Protein AF-A0A4Q5WVY4-F1 (afdb_monomer)

Structure (mmCIF, N/CA/C/O backbone):
data_AF-A0A4Q5WVY4-F1
#
_entry.id   AF-A0A4Q5WVY4-F1
#
loop_
_atom_site.group_PDB
_atom_site.id
_atom_site.type_symbol
_atom_site.label_atom_id
_atom_site.label_alt_id
_atom_site.label_comp_id
_atom_site.label_asym_id
_atom_site.label_entity_id
_atom_site.label_seq_id
_atom_site.pdbx_PDB_ins_code
_atom_site.Cartn_x
_atom_site.Cartn_y
_atom_site.Cartn_z
_atom_site.occupancy
_atom_site.B_iso_or_equiv
_atom_site.auth_seq_id
_atom_site.auth_comp_id
_atom_site.auth_asym_id
_atom_site.auth_atom_id
_atom_site.pdbx_PDB_model_num
ATOM 1 N N . MET A 1 1 ? -4.824 23.827 -18.189 1.00 62.38 1 MET A N 1
ATOM 2 C CA . MET A 1 1 ? -3.847 24.026 -19.275 1.00 62.38 1 MET A CA 1
ATOM 3 C C . MET A 1 1 ? -4.597 24.136 -20.591 1.00 62.38 1 MET A C 1
ATOM 5 O O . MET A 1 1 ? -5.552 23.391 -20.770 1.00 62.38 1 MET A O 1
ATOM 9 N N . ASN A 1 2 ? -4.236 25.077 -21.466 1.00 79.75 2 ASN A N 1
ATOM 10 C CA . ASN A 1 2 ? -4.837 25.175 -22.795 1.00 79.75 2 ASN A CA 1
ATOM 11 C C . ASN A 1 2 ? -4.007 24.329 -23.768 1.00 79.75 2 ASN A C 1
ATOM 13 O O . ASN A 1 2 ? -2.906 24.716 -24.146 1.00 79.75 2 ASN A O 1
ATOM 17 N N . VAL A 1 3 ? -4.525 23.154 -24.130 1.00 79.81 3 VAL A N 1
ATOM 18 C CA . VAL A 1 3 ? -3.808 22.164 -24.953 1.00 79.81 3 VAL A CA 1
ATOM 19 C C . VAL A 1 3 ? -3.379 22.761 -26.296 1.00 79.81 3 VAL A C 1
ATOM 21 O O . VAL A 1 3 ? -2.261 22.532 -26.739 1.00 79.81 3 VAL A O 1
ATOM 24 N N . LYS A 1 4 ? -4.213 23.611 -26.907 1.00 79.88 4 LYS A N 1
ATOM 25 C CA . LYS A 1 4 ? -3.906 24.254 -28.195 1.00 79.88 4 LYS A CA 1
ATOM 26 C C . LYS A 1 4 ? -2.746 25.240 -28.100 1.00 79.88 4 LYS A C 1
ATOM 28 O O . LYS A 1 4 ? -1.901 25.269 -28.986 1.00 79.88 4 LYS A O 1
ATOM 33 N N . GLU A 1 5 ? -2.708 26.020 -27.025 1.00 81.25 5 GLU A N 1
ATOM 34 C CA . GLU A 1 5 ? -1.635 26.983 -26.765 1.00 81.25 5 GLU A CA 1
ATOM 35 C C . GLU A 1 5 ? -0.307 26.265 -26.494 1.00 81.25 5 GLU A C 1
ATOM 37 O O . GLU A 1 5 ? 0.741 26.668 -26.995 1.00 81.25 5 GLU A O 1
ATOM 42 N N . TYR A 1 6 ? -0.371 25.140 -25.781 1.00 84.25 6 TYR A N 1
ATOM 43 C CA . TYR A 1 6 ? 0.793 24.307 -25.510 1.00 84.25 6 TYR A CA 1
ATOM 44 C C . TYR A 1 6 ? 1.328 23.607 -26.763 1.00 84.25 6 TYR A C 1
ATOM 46 O O . TYR A 1 6 ? 2.533 23.614 -26.986 1.00 84.25 6 TYR A O 1
ATOM 54 N N . ILE A 1 7 ? 0.458 23.093 -27.637 1.00 81.81 7 ILE A N 1
ATOM 55 C CA . ILE A 1 7 ? 0.875 22.578 -28.952 1.00 81.81 7 ILE A CA 1
ATOM 56 C C . ILE A 1 7 ? 1.565 23.684 -29.765 1.00 81.81 7 ILE A C 1
ATOM 58 O O . ILE A 1 7 ? 2.593 23.439 -30.382 1.00 81.81 7 ILE A O 1
ATOM 62 N N . SER A 1 8 ? 1.058 24.921 -29.719 1.00 81.44 8 SER A N 1
ATOM 63 C CA . SER A 1 8 ? 1.665 26.054 -30.433 1.00 81.44 8 SER A CA 1
ATOM 64 C C . SER A 1 8 ? 2.926 26.636 -29.781 1.00 81.44 8 SER A C 1
ATOM 66 O O . SER A 1 8 ? 3.521 27.555 -30.338 1.00 81.44 8 SER A O 1
ATOM 68 N N . SER A 1 9 ? 3.330 26.142 -28.606 1.00 83.56 9 SER A N 1
ATOM 69 C CA . SER A 1 9 ? 4.467 26.681 -27.845 1.00 83.56 9 SER A CA 1
ATOM 70 C C . SER A 1 9 ? 5.838 26.240 -28.372 1.00 83.56 9 SER A C 1
ATOM 72 O O . SER A 1 9 ? 6.853 26.780 -27.939 1.00 83.56 9 SER A O 1
ATOM 74 N N . GLY A 1 10 ? 5.889 25.283 -29.306 1.00 85.62 10 GLY A N 1
ATOM 75 C CA . GLY A 1 10 ? 7.145 24.756 -29.855 1.00 85.62 10 GLY A CA 1
ATOM 76 C C . GLY A 1 10 ? 7.792 23.648 -29.010 1.00 85.62 10 GLY A C 1
ATOM 77 O O . GLY A 1 10 ? 8.912 23.208 -29.290 1.00 85.62 10 GLY A O 1
ATOM 78 N N . ILE A 1 11 ? 7.119 23.216 -27.937 1.00 90.44 11 ILE A N 1
ATOM 79 C CA . ILE A 1 11 ? 7.622 22.189 -27.019 1.00 90.44 11 ILE A CA 1
ATOM 80 C C . ILE A 1 11 ? 7.710 20.807 -27.673 1.00 90.44 11 ILE A C 1
ATOM 82 O O . ILE A 1 11 ? 8.634 20.052 -27.380 1.00 90.44 11 ILE A O 1
ATOM 86 N N . ILE A 1 12 ? 6.789 20.484 -28.585 1.00 90.75 12 ILE A N 1
ATOM 87 C CA . ILE A 1 12 ? 6.732 19.182 -29.265 1.00 90.75 12 ILE A CA 1
ATOM 88 C C . ILE A 1 12 ? 7.940 19.038 -30.189 1.00 90.75 12 ILE A C 1
ATOM 90 O O . ILE A 1 12 ? 8.642 18.031 -30.155 1.00 90.75 12 ILE A O 1
ATOM 94 N N . GLU A 1 13 ? 8.226 20.080 -30.961 1.00 91.88 13 GLU A N 1
ATOM 95 C CA . GLU A 1 13 ? 9.369 20.164 -31.859 1.00 91.88 13 GLU A CA 1
ATOM 96 C C . GLU A 1 13 ? 10.677 20.089 -31.072 1.00 91.88 13 GLU A C 1
ATOM 98 O O . GLU A 1 13 ? 11.578 19.329 -31.424 1.00 91.88 13 GLU A O 1
ATOM 103 N N . SER A 1 14 ? 10.763 20.826 -29.961 1.00 91.25 14 SER A N 1
ATOM 104 C CA . SER A 1 14 ? 11.938 20.806 -29.085 1.00 91.25 14 SER A CA 1
ATOM 105 C C . SER A 1 14 ? 12.147 19.431 -28.444 1.00 91.25 14 SER A C 1
ATOM 107 O O . SER A 1 14 ? 13.285 18.974 -28.336 1.00 91.25 14 SER A O 1
ATOM 109 N N . TYR A 1 15 ? 11.070 18.740 -28.061 1.00 92.38 15 TYR A N 1
ATOM 110 C CA . TYR A 1 15 ? 11.120 17.383 -27.517 1.00 92.38 15 TYR A CA 1
ATOM 111 C C . TYR A 1 15 ? 11.599 16.369 -28.561 1.00 92.38 15 TYR A C 1
ATOM 113 O O . TYR A 1 15 ? 12.566 15.649 -28.311 1.00 92.38 15 TYR A O 1
ATOM 121 N N . VAL A 1 16 ? 10.970 16.341 -29.741 1.00 91.44 16 VAL A N 1
ATOM 122 C CA . VAL A 1 16 ? 11.272 15.372 -30.810 1.00 91.44 16 VAL A CA 1
ATOM 123 C C . VAL A 1 16 ? 12.691 15.555 -31.354 1.00 91.44 16 VAL A C 1
ATOM 125 O O . VAL A 1 16 ? 13.378 14.576 -31.635 1.00 91.44 16 VAL A O 1
ATOM 128 N N . LEU A 1 17 ? 13.174 16.796 -31.443 1.00 90.25 17 LEU A N 1
ATOM 129 C CA . LEU A 1 17 ? 14.547 17.096 -31.864 1.00 90.25 17 LEU A CA 1
ATOM 130 C C . LEU A 1 17 ? 15.591 16.897 -30.749 1.00 90.25 17 LEU A C 1
ATOM 132 O O . LEU A 1 17 ? 16.785 17.058 -30.999 1.00 90.25 17 LEU A O 1
ATOM 136 N N . GLY A 1 18 ? 15.169 16.562 -29.524 1.00 91.12 18 GLY A N 1
ATOM 137 C CA . GLY A 1 18 ? 16.063 16.374 -28.378 1.00 91.12 18 GLY A CA 1
ATOM 138 C C . GLY A 1 18 ? 16.688 17.668 -27.843 1.00 91.12 18 GLY A C 1
ATOM 139 O O . GLY A 1 18 ? 17.738 17.617 -27.207 1.00 91.12 18 GLY A O 1
ATOM 140 N N . LEU A 1 19 ? 16.067 18.820 -28.112 1.00 91.62 19 LEU A N 1
ATOM 141 C CA . LEU A 1 19 ? 16.500 20.150 -27.665 1.00 91.62 19 LEU A CA 1
ATOM 142 C C . LEU A 1 19 ? 15.845 20.588 -26.345 1.00 91.62 19 LEU A C 1
ATOM 144 O O . LEU A 1 19 ? 16.323 21.530 -25.717 1.00 91.62 19 LEU A O 1
ATOM 148 N N . ALA A 1 20 ? 14.761 19.928 -25.932 1.00 91.12 20 ALA A N 1
ATOM 149 C CA . ALA A 1 20 ? 14.081 20.200 -24.668 1.00 91.12 20 ALA A CA 1
ATOM 150 C C . ALA A 1 20 ? 14.945 19.803 -23.458 1.00 91.12 20 ALA A C 1
ATOM 152 O O . ALA A 1 20 ? 15.621 18.769 -23.471 1.00 91.12 20 ALA A O 1
ATOM 153 N N . SER A 1 21 ? 14.881 20.599 -22.389 1.00 92.62 21 SER A N 1
ATOM 154 C CA . SER A 1 21 ? 15.554 20.292 -21.123 1.00 92.62 21 SER A CA 1
ATOM 155 C C . SER A 1 21 ? 14.943 19.069 -20.426 1.00 92.62 21 SER A C 1
ATOM 157 O O . SER A 1 21 ? 13.798 18.691 -20.672 1.00 92.62 21 SER A O 1
ATOM 159 N N . ASP A 1 22 ? 15.685 18.444 -19.508 1.00 91.12 22 ASP A N 1
ATOM 160 C CA . ASP A 1 22 ? 15.201 17.264 -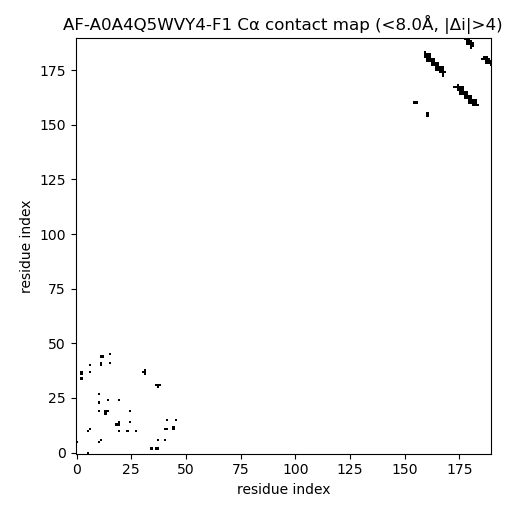18.774 1.00 91.12 22 ASP A CA 1
ATOM 161 C C . ASP A 1 22 ? 13.923 17.536 -17.958 1.00 91.12 22 ASP A C 1
ATOM 163 O O . ASP A 1 22 ? 13.111 16.631 -17.758 1.00 91.12 22 ASP A O 1
ATOM 167 N N . GLU A 1 23 ? 13.733 18.770 -17.485 1.00 91.12 23 GLU A N 1
ATOM 168 C CA . GLU A 1 23 ? 12.534 19.193 -16.752 1.00 91.12 23 GLU A CA 1
ATOM 169 C C . GLU A 1 23 ? 11.323 19.284 -17.688 1.00 91.12 23 GLU A C 1
ATOM 171 O O . GLU A 1 23 ? 10.294 18.655 -17.435 1.00 91.12 23 GLU A O 1
ATOM 176 N N . GLU A 1 24 ? 11.486 19.972 -18.819 1.00 88.44 24 GLU A N 1
ATOM 177 C CA . GLU A 1 24 ? 10.463 20.127 -19.858 1.00 88.44 24 GLU A CA 1
ATOM 178 C C . GLU A 1 24 ? 10.047 18.785 -20.470 1.00 88.44 24 GLU A C 1
ATOM 180 O O . GLU A 1 24 ? 8.864 18.547 -20.708 1.00 88.44 24 GLU A O 1
ATOM 185 N N . ARG A 1 25 ? 11.001 17.868 -20.678 1.00 90.62 25 ARG A N 1
ATOM 186 C CA . ARG A 1 25 ? 10.718 16.514 -21.178 1.00 90.62 25 ARG A CA 1
ATOM 187 C C . ARG A 1 25 ? 9.830 15.726 -20.221 1.00 90.62 25 ARG A C 1
ATOM 189 O O . ARG A 1 25 ? 8.868 15.100 -20.659 1.00 90.62 25 ARG A O 1
ATOM 196 N N . ARG A 1 26 ? 10.119 15.772 -18.917 1.00 90.94 26 ARG A N 1
ATOM 197 C CA . ARG A 1 26 ? 9.319 15.075 -17.893 1.00 90.94 26 ARG A CA 1
ATOM 198 C C . ARG A 1 26 ? 7.920 15.662 -17.768 1.00 90.94 26 ARG A C 1
ATOM 200 O O . ARG A 1 26 ? 6.952 14.917 -17.605 1.00 90.94 26 ARG A O 1
ATOM 207 N N . GLU A 1 27 ? 7.814 16.985 -17.832 1.00 90.50 27 GLU A N 1
ATOM 208 C CA . GLU A 1 27 ? 6.528 17.677 -17.825 1.00 90.50 27 GLU A CA 1
ATOM 209 C C . GLU A 1 27 ? 5.698 17.297 -19.061 1.00 90.50 27 GLU A C 1
ATOM 211 O O . GLU A 1 27 ? 4.546 16.880 -18.927 1.00 90.50 27 GLU A O 1
ATOM 216 N N . PHE A 1 28 ? 6.311 17.325 -20.247 1.00 90.00 28 PHE A N 1
ATOM 217 C CA . PHE A 1 28 ? 5.674 16.925 -21.499 1.00 90.00 28 PHE A CA 1
ATOM 218 C C . PHE A 1 28 ? 5.191 15.466 -21.475 1.00 90.00 28 PHE A C 1
ATOM 220 O O . PHE A 1 28 ? 4.043 15.192 -21.823 1.00 90.00 28 PHE A O 1
ATOM 227 N N . GLU A 1 29 ? 6.016 14.527 -21.005 1.00 90.44 29 GLU A N 1
ATOM 228 C CA . GLU A 1 29 ? 5.647 13.108 -20.868 1.00 90.44 29 GLU A CA 1
ATOM 229 C C . GLU A 1 29 ? 4.499 12.903 -19.870 1.00 90.44 29 GLU A C 1
ATOM 231 O O . GLU A 1 29 ? 3.579 12.117 -20.116 1.00 90.44 29 GLU A O 1
ATOM 236 N N . THR A 1 30 ? 4.500 13.666 -18.775 1.00 90.38 30 THR A N 1
ATOM 237 C CA . THR A 1 30 ? 3.408 13.659 -17.794 1.00 90.38 30 THR A CA 1
ATOM 238 C C . THR A 1 30 ? 2.103 14.161 -18.415 1.00 90.38 30 THR A C 1
ATOM 240 O O . THR A 1 30 ? 1.044 13.568 -18.187 1.00 90.38 30 THR A O 1
ATOM 243 N N . TYR A 1 31 ? 2.157 15.219 -19.229 1.00 89.31 31 TYR A N 1
ATOM 244 C CA . TYR A 1 31 ? 0.980 15.739 -19.924 1.00 89.31 31 TYR A CA 1
ATOM 245 C C . TYR A 1 31 ? 0.509 14.847 -21.068 1.00 89.31 31 TYR A C 1
ATOM 247 O O . TYR A 1 31 ? -0.700 14.742 -21.262 1.00 89.31 31 TYR A O 1
ATOM 255 N N . CYS A 1 32 ? 1.403 14.140 -21.759 1.00 87.62 32 CYS A N 1
ATOM 256 C CA . CYS A 1 32 ? 1.020 13.128 -22.748 1.00 87.62 32 CYS A CA 1
ATOM 257 C C . CYS A 1 32 ? 0.172 12.009 -22.122 1.00 87.62 32 CYS A C 1
ATOM 259 O O . CYS A 1 32 ? -0.746 11.503 -22.763 1.00 87.62 32 CYS A O 1
ATOM 261 N N . GLY A 1 33 ? 0.425 11.653 -20.855 1.00 86.81 33 GLY A N 1
ATOM 262 C CA . GLY A 1 33 ? -0.401 10.691 -20.117 1.00 86.81 33 GLY A CA 1
ATOM 263 C C . GLY A 1 33 ? -1.791 11.213 -19.727 1.00 86.81 33 GLY A C 1
ATOM 264 O O . GLY A 1 33 ? -2.697 10.419 -19.486 1.00 86.81 33 GLY A O 1
ATOM 265 N N . GLN A 1 34 ? -1.972 12.536 -19.661 1.00 89.12 34 GLN A N 1
ATOM 266 C CA . GLN A 1 34 ? -3.232 13.180 -19.265 1.00 89.12 34 GLN A CA 1
ATOM 267 C C . GLN A 1 34 ? -4.069 13.644 -20.465 1.00 89.12 34 GLN A C 1
ATOM 269 O O . GLN A 1 34 ? -5.297 13.643 -20.386 1.00 89.12 34 GLN A O 1
ATOM 274 N N . TYR A 1 35 ? -3.422 14.029 -21.569 1.00 88.38 35 TYR A N 1
ATOM 275 C CA . TYR A 1 35 ? -4.055 14.585 -22.764 1.00 88.38 35 TYR A CA 1
ATOM 276 C C . TYR A 1 35 ? -3.604 13.810 -24.014 1.00 88.38 35 TYR A C 1
ATOM 278 O O . TYR A 1 35 ? -2.510 14.064 -24.523 1.00 88.38 35 TYR A O 1
ATOM 286 N N . PRO A 1 36 ? -4.439 12.902 -24.560 1.00 87.88 36 PRO A N 1
ATOM 287 C CA . PRO A 1 36 ? -4.074 12.106 -25.736 1.00 87.88 36 PRO A CA 1
ATOM 288 C C . PRO A 1 36 ? -3.836 12.962 -26.990 1.00 87.88 36 PRO A C 1
ATOM 290 O O . PRO A 1 36 ? -3.028 12.591 -27.833 1.00 87.88 36 PRO A O 1
ATOM 293 N N . GLU A 1 37 ? -4.448 14.149 -27.074 1.00 88.12 37 GLU A N 1
ATOM 294 C CA . GLU A 1 37 ? -4.227 15.121 -28.157 1.00 88.12 37 GLU A CA 1
ATOM 295 C C . GLU A 1 37 ? -2.749 15.544 -28.289 1.00 88.12 37 GLU A C 1
ATOM 297 O O . GLU A 1 37 ? -2.290 15.840 -29.391 1.00 88.12 37 GLU A O 1
ATOM 302 N N . LEU A 1 38 ? -1.981 15.553 -27.189 1.00 88.88 38 LEU A N 1
ATOM 303 C CA . LEU A 1 38 ? -0.547 15.871 -27.216 1.00 88.88 38 LEU A CA 1
ATOM 304 C C . LEU A 1 38 ? 0.292 14.720 -27.768 1.00 88.88 38 LEU A C 1
ATOM 306 O O . LEU A 1 38 ? 1.245 14.962 -28.506 1.00 88.88 38 LEU A O 1
ATOM 310 N N . ALA A 1 39 ? -0.083 13.481 -27.446 1.00 89.19 39 ALA A N 1
ATOM 311 C CA . ALA A 1 39 ? 0.556 12.301 -28.013 1.00 89.19 39 ALA A CA 1
ATOM 312 C C . ALA A 1 39 ? 0.286 12.215 -29.523 1.00 89.19 39 ALA A C 1
ATOM 314 O O . ALA A 1 39 ? 1.218 12.031 -30.298 1.00 89.19 39 ALA A O 1
ATOM 315 N N . GLU A 1 40 ? -0.956 12.459 -29.957 1.00 90.75 40 GLU A N 1
ATOM 316 C CA . GLU A 1 40 ? -1.301 12.511 -31.384 1.00 90.75 40 GLU A CA 1
ATOM 317 C C . GLU A 1 40 ? -0.540 13.620 -32.126 1.00 90.75 40 GLU A C 1
ATOM 319 O O . GLU A 1 40 ? -0.070 13.415 -33.247 1.00 90.75 40 GLU A O 1
ATOM 324 N N . ALA A 1 41 ? -0.393 14.798 -31.510 1.00 89.06 41 ALA A N 1
ATOM 325 C CA . ALA A 1 41 ? 0.370 15.900 -32.088 1.00 89.06 41 ALA A CA 1
ATOM 326 C C . ALA A 1 41 ? 1.870 15.571 -32.211 1.00 89.06 41 ALA A C 1
ATOM 328 O O . ALA A 1 41 ? 2.467 15.874 -33.247 1.00 89.06 41 ALA A O 1
ATOM 329 N N . ARG A 1 42 ? 2.457 14.909 -31.202 1.00 92.25 42 ARG A N 1
ATOM 330 C CA . ARG A 1 42 ? 3.832 14.388 -31.251 1.00 92.25 42 ARG A CA 1
ATOM 331 C C . ARG A 1 42 ? 3.998 13.389 -32.389 1.00 92.25 42 ARG A C 1
ATOM 333 O O . ARG A 1 42 ? 4.847 13.600 -33.247 1.00 92.25 42 ARG A O 1
ATOM 340 N N . ASP A 1 43 ? 3.164 12.355 -32.433 1.00 93.06 43 ASP A N 1
ATOM 341 C CA . ASP A 1 43 ? 3.276 11.276 -33.420 1.00 93.06 43 ASP A CA 1
ATOM 342 C C . ASP A 1 43 ? 3.122 11.819 -34.849 1.00 93.06 43 ASP A C 1
ATOM 344 O O . ASP A 1 43 ? 3.852 11.438 -35.765 1.00 93.06 43 ASP A O 1
ATOM 348 N N . ARG A 1 44 ? 2.208 12.779 -35.047 1.00 92.50 44 ARG A N 1
ATOM 349 C CA . ARG A 1 44 ? 2.037 13.468 -36.332 1.00 92.50 44 ARG A CA 1
ATOM 350 C C . ARG A 1 44 ? 3.295 14.229 -36.750 1.00 92.50 44 ARG A C 1
ATOM 352 O O . ARG A 1 44 ? 3.634 14.219 -37.934 1.00 92.50 44 ARG A O 1
ATOM 359 N N . PHE A 1 45 ? 3.945 14.918 -35.814 1.00 91.56 45 PHE A N 1
ATOM 360 C CA . PHE A 1 45 ? 5.180 15.645 -36.090 1.00 91.56 45 PHE A CA 1
ATOM 361 C C . PHE A 1 45 ? 6.342 14.685 -36.377 1.00 91.56 45 PHE A C 1
ATOM 363 O O . PHE A 1 45 ? 7.056 14.887 -37.356 1.00 91.56 45 PHE A O 1
ATOM 370 N N . GLU A 1 46 ? 6.480 13.606 -35.602 1.00 93.62 46 GLU A N 1
ATOM 371 C CA . GLU A 1 46 ? 7.485 12.555 -35.817 1.00 93.62 46 GLU A CA 1
ATOM 372 C C . GLU A 1 46 ? 7.355 11.914 -37.203 1.00 93.62 46 GLU A C 1
ATOM 374 O O . GLU A 1 46 ? 8.342 11.834 -37.928 1.00 93.62 46 GLU A O 1
ATOM 379 N N . LEU A 1 47 ? 6.138 11.546 -37.621 1.00 94.62 47 LEU A N 1
ATOM 380 C CA . LEU A 1 47 ? 5.871 10.988 -38.954 1.00 94.62 47 LEU A CA 1
ATOM 381 C C . LEU A 1 47 ? 6.200 11.972 -40.083 1.00 94.62 47 LEU A C 1
ATOM 383 O O . LEU A 1 47 ? 6.746 11.582 -41.116 1.00 94.62 47 LEU A O 1
ATOM 387 N N . ALA A 1 48 ? 5.854 13.251 -39.910 1.00 92.81 48 ALA A N 1
ATOM 388 C CA . ALA A 1 48 ? 6.163 14.279 -40.900 1.00 92.81 48 ALA A CA 1
ATOM 389 C C . ALA A 1 48 ? 7.679 14.489 -41.031 1.00 92.81 48 ALA A C 1
ATOM 391 O O . ALA A 1 48 ? 8.196 14.584 -42.147 1.00 92.81 48 ALA A O 1
ATOM 392 N N . LEU A 1 49 ? 8.384 14.512 -39.897 1.00 92.50 49 LEU A N 1
ATOM 393 C CA . LEU A 1 49 ? 9.835 14.622 -39.845 1.00 92.50 49 LEU A CA 1
ATOM 394 C C . LEU A 1 49 ? 10.507 13.389 -40.462 1.00 92.50 49 LEU A C 1
ATOM 396 O O . LEU A 1 49 ? 11.402 13.538 -41.288 1.00 92.50 49 LEU A O 1
ATOM 400 N N . GLU A 1 50 ? 10.051 12.182 -40.125 1.00 92.69 50 GLU A N 1
ATOM 401 C CA . GLU A 1 50 ? 10.548 10.929 -40.698 1.00 92.69 50 GLU A CA 1
ATOM 402 C C . GLU A 1 50 ? 10.398 10.920 -42.222 1.00 92.69 50 GLU A C 1
ATOM 404 O O . GLU A 1 50 ? 11.369 10.663 -42.930 1.00 92.69 50 GLU A O 1
ATOM 409 N N . ALA A 1 51 ? 9.214 11.258 -42.742 1.00 93.12 51 ALA A N 1
ATOM 410 C CA . ALA A 1 51 ? 8.970 11.295 -44.181 1.00 93.12 51 ALA A CA 1
ATOM 411 C C . ALA A 1 51 ? 9.916 12.268 -44.904 1.00 93.12 51 ALA A C 1
ATOM 413 O O . ALA A 1 51 ? 10.420 11.953 -45.984 1.00 93.12 51 ALA A O 1
ATOM 414 N N . GLN A 1 52 ? 10.184 13.429 -44.301 1.00 90.19 52 GLN A N 1
ATOM 415 C CA . GLN A 1 52 ? 11.114 14.412 -44.851 1.00 90.19 52 GLN A CA 1
ATOM 416 C C . GLN A 1 52 ? 12.566 13.917 -44.806 1.00 90.19 52 GLN A C 1
ATOM 418 O O . GLN A 1 52 ? 13.280 14.022 -45.799 1.00 90.19 52 GLN A O 1
ATOM 423 N N . LEU A 1 53 ? 13.002 13.344 -43.683 1.00 90.19 53 LEU A N 1
ATOM 424 C CA . LEU A 1 53 ? 14.370 12.843 -43.524 1.00 90.19 53 LEU A CA 1
ATOM 425 C C . LEU A 1 53 ? 14.646 11.619 -44.403 1.00 90.19 53 LEU A C 1
ATOM 427 O O . LEU A 1 53 ? 15.747 11.482 -44.931 1.00 90.19 53 LEU A O 1
ATOM 431 N N . LEU A 1 54 ? 13.654 10.744 -44.586 1.00 89.81 54 LEU A N 1
ATOM 432 C CA . LEU A 1 54 ? 13.760 9.577 -45.460 1.00 89.81 54 LEU A CA 1
ATOM 433 C C . LEU A 1 54 ? 13.786 9.952 -46.942 1.00 89.81 54 LEU A C 1
ATOM 435 O O . LEU A 1 54 ? 14.432 9.249 -47.718 1.00 89.81 54 LEU A O 1
ATOM 439 N N . ALA A 1 55 ? 13.122 11.041 -47.342 1.00 89.19 55 ALA A N 1
ATOM 440 C CA . ALA A 1 55 ? 13.165 11.517 -48.724 1.00 89.19 55 ALA A CA 1
ATOM 441 C C . ALA A 1 55 ? 14.595 11.885 -49.164 1.00 89.19 55 ALA A C 1
ATOM 443 O O . ALA A 1 55 ? 14.980 11.589 -50.295 1.00 89.19 55 ALA A O 1
ATOM 444 N N . ASP A 1 56 ? 15.387 12.446 -48.247 1.00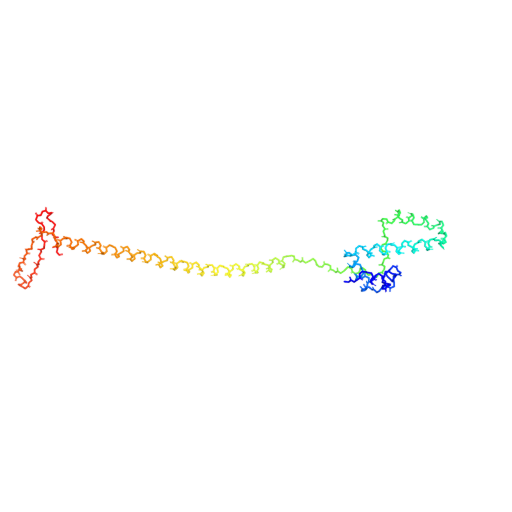 83.12 56 ASP A N 1
ATOM 445 C CA . ASP A 1 56 ? 16.779 12.849 -48.477 1.00 83.12 56 ASP A CA 1
ATOM 446 C C . ASP A 1 56 ? 17.804 11.826 -47.939 1.00 83.12 56 ASP A C 1
ATOM 448 O O . ASP A 1 56 ? 19.012 12.090 -47.915 1.00 83.12 56 ASP A O 1
ATOM 452 N N . ALA A 1 57 ? 17.356 10.643 -47.500 1.00 86.06 57 ALA A N 1
ATOM 453 C CA . ALA A 1 57 ? 18.226 9.670 -46.848 1.00 86.06 57 ALA A CA 1
ATOM 454 C C . ALA A 1 57 ? 19.160 8.961 -47.850 1.00 86.06 57 ALA A C 1
ATOM 456 O O . ALA A 1 57 ? 18.695 8.309 -48.792 1.00 86.06 57 ALA A O 1
ATOM 457 N N . PRO A 1 58 ? 20.491 8.992 -47.638 1.00 85.12 58 PRO A N 1
ATOM 458 C CA . PRO A 1 58 ? 21.414 8.205 -48.443 1.00 85.12 58 PRO A CA 1
ATOM 459 C C . PRO A 1 58 ? 21.235 6.708 -48.162 1.00 85.12 58 PRO A C 1
ATOM 461 O O . PRO A 1 58 ? 21.003 6.290 -47.026 1.00 85.12 58 PRO A O 1
ATOM 464 N N . ALA A 1 59 ? 21.403 5.881 -49.198 1.00 82.62 59 ALA A N 1
ATOM 465 C CA . ALA A 1 59 ? 21.326 4.432 -49.046 1.00 82.62 59 ALA A CA 1
ATOM 466 C C . ALA A 1 59 ? 22.390 3.936 -48.041 1.00 82.62 59 ALA A C 1
ATOM 468 O O . ALA A 1 59 ? 23.580 4.230 -48.215 1.00 82.62 59 ALA A O 1
ATOM 469 N N . PRO A 1 60 ? 22.003 3.171 -47.003 1.00 83.31 60 PRO A N 1
ATOM 470 C CA . PRO A 1 60 ? 22.958 2.670 -46.028 1.00 83.31 60 PRO A CA 1
ATOM 471 C C . PRO A 1 60 ? 23.924 1.662 -46.681 1.00 83.31 60 PRO A C 1
ATOM 473 O O . PRO A 1 60 ? 23.521 0.897 -47.563 1.00 83.31 60 PRO A O 1
ATOM 476 N N . PRO A 1 61 ? 25.196 1.593 -46.243 1.00 87.44 61 PRO A N 1
ATOM 477 C CA . PRO A 1 61 ? 26.151 0.617 -46.761 1.00 87.44 61 PRO A CA 1
ATOM 478 C C . PRO A 1 61 ? 25.656 -0.821 -46.563 1.00 87.44 61 PRO A C 1
ATOM 480 O O . PRO A 1 61 ? 25.271 -1.199 -45.457 1.00 87.44 61 PRO A O 1
ATOM 483 N N . ALA A 1 62 ? 25.748 -1.666 -47.594 1.00 81.50 62 ALA A N 1
ATOM 484 C CA . ALA A 1 62 ? 25.286 -3.060 -47.529 1.00 81.50 62 ALA A CA 1
ATOM 485 C C . ALA A 1 62 ? 25.953 -3.872 -46.396 1.00 81.50 62 ALA A C 1
ATOM 487 O O . ALA A 1 62 ? 25.321 -4.729 -45.779 1.00 81.50 62 ALA A O 1
ATOM 488 N N . ALA A 1 63 ? 27.210 -3.554 -46.064 1.00 86.62 63 ALA A N 1
ATOM 489 C CA . ALA A 1 63 ? 27.933 -4.167 -44.951 1.00 86.62 63 ALA A CA 1
ATOM 490 C C . ALA A 1 63 ? 27.318 -3.846 -43.574 1.00 86.62 63 ALA A C 1
ATOM 492 O O . ALA A 1 63 ? 27.473 -4.632 -42.641 1.00 86.62 63 ALA A O 1
ATOM 493 N N . LEU A 1 64 ? 26.608 -2.719 -43.430 1.00 85.50 64 LEU A N 1
ATOM 494 C CA . LEU A 1 64 ? 25.960 -2.337 -42.174 1.00 85.50 64 LEU A CA 1
ATOM 495 C C . LEU A 1 64 ? 24.819 -3.297 -41.833 1.00 85.50 64 LEU A C 1
ATOM 497 O O . LEU A 1 64 ? 24.715 -3.727 -40.688 1.00 85.50 64 LEU A O 1
ATOM 501 N N . ARG A 1 65 ? 24.023 -3.701 -42.831 1.00 84.19 65 ARG A N 1
ATOM 502 C CA . ARG A 1 65 ? 22.935 -4.669 -42.646 1.00 84.19 65 ARG A CA 1
ATOM 503 C C . ARG A 1 65 ? 23.456 -5.997 -42.102 1.00 84.19 65 ARG A C 1
ATOM 505 O O . ARG A 1 65 ? 22.981 -6.457 -41.071 1.00 84.19 65 ARG A O 1
ATOM 512 N N . ALA A 1 66 ? 24.489 -6.551 -42.737 1.00 85.62 66 ALA A N 1
ATOM 513 C CA . ALA A 1 66 ? 25.110 -7.799 -42.295 1.00 85.62 66 ALA A CA 1
ATOM 514 C C . ALA A 1 66 ? 25.710 -7.682 -40.881 1.00 85.62 66 ALA A C 1
ATOM 516 O O . ALA A 1 66 ? 25.599 -8.609 -40.084 1.00 85.62 66 ALA A O 1
ATOM 517 N N . ARG A 1 67 ? 26.310 -6.530 -40.540 1.00 85.38 67 ARG A N 1
ATOM 518 C CA . ARG A 1 67 ? 26.836 -6.268 -39.190 1.00 85.38 67 ARG A CA 1
ATOM 519 C C . ARG A 1 67 ? 25.737 -6.195 -38.134 1.00 85.38 67 ARG A C 1
ATOM 521 O O . ARG A 1 67 ? 25.933 -6.735 -37.052 1.00 85.38 67 ARG A O 1
ATOM 528 N N . VAL A 1 68 ? 24.608 -5.549 -38.427 1.00 85.06 68 VAL A N 1
ATOM 529 C CA . VAL A 1 68 ? 23.472 -5.451 -37.496 1.00 85.06 68 VAL A CA 1
ATOM 530 C C . VAL A 1 68 ? 22.802 -6.810 -37.316 1.00 85.06 68 VAL A C 1
ATOM 532 O O . VAL A 1 68 ? 22.565 -7.213 -36.182 1.00 85.06 68 VAL A O 1
ATOM 535 N N . GLU A 1 69 ? 22.565 -7.553 -38.399 1.00 86.44 69 GLU A N 1
ATOM 536 C CA . GLU A 1 69 ? 21.999 -8.908 -38.335 1.00 86.44 69 GLU A CA 1
ATOM 537 C C . GLU A 1 69 ? 22.915 -9.848 -37.531 1.00 86.44 69 GLU A C 1
ATOM 539 O O . GLU A 1 69 ? 22.455 -10.536 -36.619 1.00 86.44 69 GLU A O 1
ATOM 544 N N . ALA A 1 70 ? 24.229 -9.806 -37.777 1.00 85.69 70 ALA A N 1
ATOM 545 C CA . ALA A 1 70 ? 25.201 -10.565 -36.995 1.00 85.69 70 ALA A CA 1
ATOM 546 C C . ALA A 1 70 ? 25.247 -10.122 -35.523 1.00 85.69 70 ALA A C 1
ATOM 548 O O . ALA A 1 70 ? 25.316 -10.975 -34.644 1.00 85.69 70 ALA A O 1
ATOM 549 N N . ALA A 1 71 ? 25.170 -8.818 -35.233 1.00 82.75 71 ALA A N 1
ATOM 550 C CA . ALA A 1 71 ? 25.140 -8.298 -33.866 1.00 82.75 71 ALA A CA 1
ATOM 551 C C . ALA A 1 71 ? 23.843 -8.656 -33.124 1.00 82.75 71 ALA A C 1
ATOM 553 O O . ALA A 1 71 ? 23.899 -8.914 -31.930 1.00 82.75 71 ALA A O 1
ATOM 554 N N . MET A 1 72 ? 22.693 -8.734 -33.800 1.00 78.19 72 MET A N 1
ATOM 555 C CA . MET A 1 72 ? 21.444 -9.213 -33.194 1.00 78.19 72 MET A CA 1
ATOM 556 C C . MET A 1 72 ? 21.492 -10.717 -32.900 1.00 78.19 72 MET A C 1
ATOM 558 O O . MET A 1 72 ? 21.029 -11.144 -31.844 1.00 78.19 72 MET A O 1
ATOM 562 N N . LEU A 1 73 ? 22.077 -11.521 -33.800 1.00 80.25 73 LEU A N 1
ATOM 563 C CA . LEU A 1 73 ? 22.248 -12.962 -33.575 1.00 80.25 73 LEU A CA 1
ATOM 564 C C . LEU A 1 73 ? 23.318 -13.278 -32.519 1.00 80.25 73 LEU A C 1
ATOM 566 O O . LEU A 1 73 ? 23.144 -14.210 -31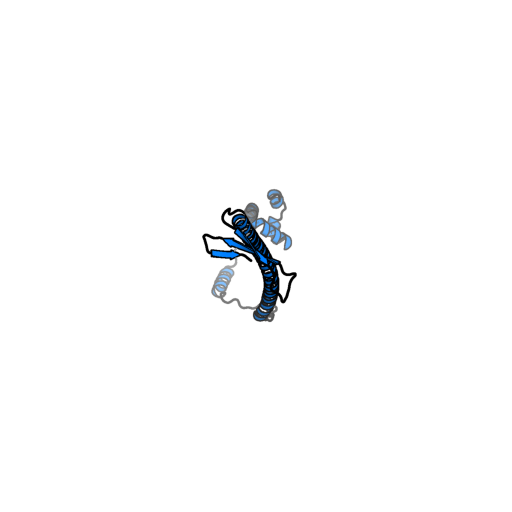.736 1.00 80.25 73 LEU A O 1
ATOM 570 N N . ALA A 1 74 ? 24.411 -12.515 -32.480 1.00 74.50 74 ALA A N 1
ATOM 571 C CA . ALA A 1 74 ? 25.480 -12.670 -31.492 1.00 74.50 74 ALA A CA 1
ATOM 572 C C . ALA A 1 74 ? 25.131 -12.019 -30.137 1.00 74.50 74 ALA A C 1
ATOM 574 O O . ALA A 1 74 ? 25.565 -12.472 -29.081 1.00 74.50 74 ALA A O 1
ATOM 575 N N . GLY A 1 75 ? 24.317 -10.964 -30.150 1.00 59.91 75 GLY A N 1
ATOM 576 C CA . GLY A 1 75 ? 24.024 -10.072 -29.028 1.00 59.91 75 GLY A CA 1
ATOM 577 C C . GLY A 1 75 ? 22.898 -10.523 -28.103 1.00 59.91 75 GLY A C 1
ATOM 578 O O . GLY A 1 75 ? 22.193 -9.680 -27.556 1.00 59.91 75 GLY A O 1
ATOM 579 N N . ARG A 1 76 ? 22.750 -11.834 -27.859 1.00 54.56 76 ARG A N 1
ATOM 580 C CA . ARG A 1 76 ? 22.166 -12.303 -26.584 1.00 54.56 76 ARG A CA 1
ATOM 581 C C . ARG A 1 76 ? 23.194 -12.400 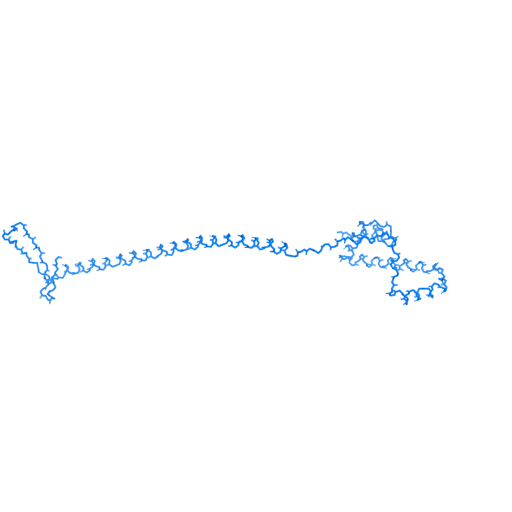-25.457 1.00 54.56 76 ARG A C 1
ATOM 583 O O . ARG A 1 76 ? 22.832 -12.678 -24.320 1.00 54.56 76 ARG A O 1
ATOM 590 N N . SER A 1 77 ? 24.448 -12.086 -25.756 1.00 57.94 77 SER A N 1
ATOM 591 C CA . SER A 1 77 ? 25.473 -11.741 -24.780 1.00 57.94 77 SER A CA 1
ATOM 592 C C . SER A 1 77 ? 26.054 -10.384 -25.163 1.00 57.94 77 SER A C 1
ATOM 594 O O . SER A 1 77 ? 26.921 -10.298 -26.029 1.00 57.94 77 SER A O 1
ATOM 596 N N . LEU A 1 78 ? 25.549 -9.317 -24.545 1.00 57.41 78 LEU A N 1
ATOM 597 C CA . LEU A 1 78 ? 26.258 -8.040 -24.515 1.00 57.41 78 LEU A CA 1
ATOM 598 C C . LEU A 1 78 ? 27.620 -8.287 -23.841 1.00 57.41 78 LEU A C 1
ATOM 600 O O . LEU A 1 78 ? 27.630 -8.787 -22.712 1.00 57.41 78 LEU A O 1
ATOM 604 N N . PRO A 1 79 ? 28.759 -7.964 -24.479 1.00 50.12 79 PRO A N 1
ATOM 605 C CA . PRO A 1 79 ? 29.999 -7.799 -23.745 1.00 50.12 79 PRO A CA 1
ATOM 606 C C . PRO A 1 79 ? 29.789 -6.606 -22.817 1.00 50.12 79 PRO A C 1
ATOM 608 O O . PRO A 1 79 ? 29.475 -5.505 -23.270 1.00 50.12 79 PRO A O 1
ATOM 611 N N . ALA A 1 80 ? 29.915 -6.838 -21.516 1.00 52.41 80 ALA A N 1
ATOM 612 C CA . ALA A 1 80 ? 29.943 -5.794 -20.506 1.00 52.41 80 ALA A CA 1
ATOM 613 C C . ALA A 1 80 ? 31.273 -5.020 -20.584 1.00 52.41 80 ALA A C 1
ATOM 615 O O . ALA A 1 80 ? 31.998 -4.937 -19.602 1.00 52.41 80 ALA A O 1
ATOM 616 N N . ASP A 1 81 ? 31.610 -4.459 -21.745 1.00 52.44 81 ASP A N 1
ATOM 617 C CA . ASP A 1 81 ? 32.703 -3.495 -21.873 1.00 52.44 81 ASP A CA 1
ATOM 618 C C . ASP A 1 81 ? 32.147 -2.096 -21.595 1.00 52.44 81 ASP A C 1
ATOM 620 O O . ASP A 1 81 ? 32.013 -1.234 -22.462 1.00 52.44 81 ASP A O 1
ATOM 624 N N . GLY A 1 82 ? 31.759 -1.920 -20.334 1.00 49.50 82 GLY A N 1
ATOM 625 C CA . GLY A 1 82 ? 31.606 -0.637 -19.673 1.00 49.50 82 GLY A CA 1
ATOM 626 C C . GLY A 1 82 ? 32.709 -0.528 -18.633 1.00 49.50 82 GLY A C 1
ATOM 627 O O . GLY A 1 82 ? 32.500 -0.837 -17.459 1.00 49.50 82 GLY A O 1
ATOM 628 N N . ASP A 1 83 ? 33.895 -0.130 -19.083 1.00 50.44 83 ASP A N 1
ATOM 629 C CA . ASP A 1 83 ? 34.980 0.294 -18.210 1.00 50.44 83 ASP A CA 1
ATOM 630 C C . ASP A 1 83 ? 34.466 1.450 -17.325 1.00 50.44 83 ASP A C 1
ATOM 632 O O . ASP A 1 83 ? 34.061 2.502 -17.824 1.00 50.44 83 ASP A O 1
ATOM 636 N N . GLY A 1 84 ? 34.414 1.236 -16.005 1.00 54.31 84 GLY A N 1
ATOM 637 C CA . GLY A 1 84 ? 34.493 2.342 -15.048 1.00 54.31 84 GLY A CA 1
ATOM 638 C C . GLY A 1 84 ? 33.335 2.670 -14.095 1.00 54.31 84 GLY A C 1
ATOM 639 O O . GLY A 1 84 ? 33.550 3.575 -13.295 1.00 54.31 84 GLY A O 1
ATOM 640 N N . LEU A 1 85 ? 32.168 2.001 -14.059 1.00 50.78 85 LEU A N 1
ATOM 641 C CA . LEU A 1 85 ? 31.128 2.325 -13.040 1.00 50.78 85 LEU A CA 1
ATOM 642 C C . LEU A 1 85 ? 30.372 1.137 -12.414 1.00 50.78 85 LEU A C 1
ATOM 644 O O . LEU A 1 85 ? 29.304 1.319 -11.836 1.00 50.78 85 LEU A O 1
ATOM 648 N N . HIS A 1 86 ? 30.942 -0.068 -12.404 1.00 50.25 86 HIS A N 1
ATOM 649 C CA . HIS A 1 86 ? 30.417 -1.169 -11.584 1.00 50.25 86 HIS A CA 1
ATOM 650 C C . HIS A 1 86 ? 31.201 -1.314 -10.278 1.00 50.25 86 HIS A C 1
ATOM 652 O O . HIS A 1 86 ? 31.803 -2.344 -9.988 1.00 50.25 86 HIS A O 1
ATOM 658 N N . ARG A 1 87 ? 31.172 -0.271 -9.440 1.00 56.06 87 ARG A N 1
ATOM 659 C CA . ARG A 1 87 ? 31.313 -0.500 -8.000 1.00 56.06 87 ARG A CA 1
ATOM 660 C C . ARG A 1 87 ? 29.941 -0.949 -7.527 1.00 56.06 87 ARG A C 1
ATOM 662 O O . ARG A 1 87 ? 29.092 -0.104 -7.261 1.00 56.06 87 ARG A O 1
ATOM 669 N N . GLU A 1 88 ? 29.711 -2.261 -7.472 1.00 56.56 88 GLU A N 1
ATOM 670 C CA . GLU A 1 88 ? 28.570 -2.803 -6.735 1.00 56.56 88 GLU A CA 1
ATOM 671 C C . GLU A 1 88 ? 28.597 -2.164 -5.345 1.00 56.56 88 GLU A C 1
ATOM 673 O O . GLU A 1 88 ? 29.497 -2.410 -4.535 1.00 56.56 88 GLU A O 1
ATOM 678 N N . ALA A 1 89 ? 27.660 -1.247 -5.096 1.00 58.81 89 ALA A N 1
ATOM 679 C CA . ALA A 1 89 ? 27.433 -0.752 -3.755 1.00 58.81 89 ALA A CA 1
ATOM 680 C C . ALA A 1 89 ? 27.171 -1.999 -2.904 1.00 58.81 89 ALA A C 1
ATOM 682 O O . ALA A 1 89 ? 26.337 -2.811 -3.309 1.00 58.81 89 ALA A O 1
ATOM 683 N N . PRO A 1 90 ? 27.878 -2.210 -1.779 1.00 62.09 90 PRO A N 1
ATOM 684 C CA . PRO A 1 90 ? 27.655 -3.390 -0.964 1.00 62.09 90 PRO A CA 1
ATOM 685 C C . PRO A 1 90 ? 26.200 -3.364 -0.503 1.00 62.09 90 PRO A C 1
ATOM 687 O O . PRO A 1 90 ? 25.835 -2.607 0.400 1.00 62.09 90 PRO A O 1
ATOM 690 N N . VAL A 1 91 ? 25.360 -4.170 -1.155 1.00 65.31 91 VAL A N 1
ATOM 691 C CA . VAL A 1 91 ? 23.960 -4.348 -0.791 1.00 65.31 91 VAL A CA 1
ATOM 692 C C . VAL A 1 91 ? 23.985 -5.096 0.528 1.00 65.31 91 VAL A C 1
ATOM 694 O O . VAL A 1 91 ? 24.042 -6.321 0.581 1.00 65.31 91 VAL A O 1
ATOM 697 N N . ARG A 1 92 ? 24.023 -4.346 1.632 1.00 69.94 92 ARG A N 1
ATOM 698 C CA . ARG A 1 92 ? 23.789 -4.918 2.952 1.00 69.94 92 ARG A CA 1
ATOM 699 C C . ARG A 1 92 ? 22.332 -5.365 2.970 1.00 69.94 92 ARG A C 1
ATOM 701 O O . ARG A 1 92 ? 21.460 -4.497 2.894 1.00 69.94 92 ARG A O 1
ATOM 708 N N . PRO A 1 93 ? 22.042 -6.672 3.084 1.00 74.19 93 PRO A N 1
ATOM 709 C CA . PRO A 1 93 ? 20.670 -7.106 3.257 1.00 74.19 93 PRO A CA 1
ATOM 710 C C . PRO A 1 93 ? 20.136 -6.451 4.532 1.00 74.19 93 PRO A C 1
ATOM 712 O O . PRO A 1 93 ? 20.726 -6.566 5.612 1.00 74.19 93 PRO A O 1
ATOM 715 N N . LEU A 1 94 ? 19.043 -5.700 4.398 1.00 67.94 94 LEU A N 1
ATOM 716 C CA . LEU A 1 94 ? 18.308 -5.167 5.537 1.00 67.94 94 LEU A CA 1
ATOM 717 C C . LEU A 1 94 ? 17.885 -6.362 6.386 1.00 67.94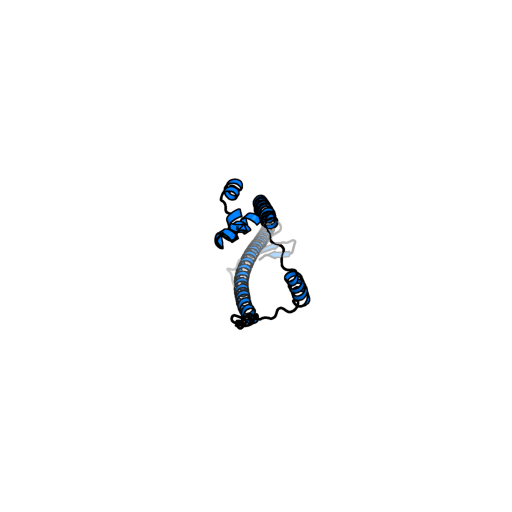 94 LEU A C 1
ATOM 719 O O . LEU A 1 94 ? 17.121 -7.197 5.920 1.00 67.94 94 LEU A O 1
ATOM 723 N N . ASN A 1 95 ? 18.409 -6.476 7.607 1.00 78.88 95 ASN A N 1
ATOM 724 C CA . ASN A 1 95 ? 18.046 -7.572 8.497 1.00 78.88 95 ASN A CA 1
ATOM 725 C C . ASN A 1 95 ? 16.600 -7.348 8.984 1.00 78.88 95 ASN A C 1
ATOM 727 O O . ASN A 1 95 ? 16.395 -6.477 9.842 1.00 78.88 95 ASN A O 1
ATOM 731 N N . PRO A 1 96 ? 15.600 -8.100 8.481 1.00 76.06 96 PRO A N 1
ATOM 732 C CA . PRO A 1 96 ? 14.192 -7.842 8.785 1.00 76.06 96 PRO A CA 1
ATOM 733 C C . PRO A 1 96 ? 13.886 -8.040 10.275 1.00 76.06 96 PRO A C 1
ATOM 735 O O . PRO A 1 96 ? 12.943 -7.455 10.802 1.00 76.06 96 PRO A O 1
ATOM 738 N N . TRP A 1 97 ? 14.741 -8.775 10.992 1.00 77.62 97 TRP A N 1
ATOM 739 C CA . TRP A 1 97 ? 14.638 -8.973 12.435 1.00 77.62 97 TRP A CA 1
ATOM 740 C C . TRP A 1 97 ? 14.795 -7.686 13.245 1.00 77.62 97 TRP A C 1
ATOM 742 O O . TRP A 1 97 ? 14.191 -7.568 14.307 1.00 77.62 97 TRP A O 1
ATOM 752 N N . LYS A 1 98 ? 15.549 -6.692 12.750 1.00 77.19 98 LYS A N 1
ATOM 753 C CA . LYS A 1 98 ? 15.654 -5.386 13.425 1.00 77.19 98 LYS A CA 1
ATOM 754 C C . LYS A 1 98 ? 14.319 -4.638 13.410 1.00 77.19 98 LYS A C 1
ATOM 756 O O . LYS A 1 98 ? 13.952 -4.019 14.402 1.00 77.19 98 LYS A O 1
ATOM 761 N N . TRP A 1 99 ? 13.581 -4.746 12.309 1.00 79.31 99 TRP A N 1
ATOM 762 C CA . TRP A 1 99 ? 12.258 -4.144 12.158 1.00 79.31 99 TRP A CA 1
ATOM 763 C C . TRP A 1 99 ? 11.189 -4.928 12.919 1.00 79.31 99 TRP A C 1
ATOM 765 O O . TRP A 1 99 ? 10.354 -4.322 13.581 1.00 79.31 99 TRP A O 1
ATOM 775 N N . ALA A 1 100 ? 11.265 -6.262 12.911 1.00 80.25 100 ALA A N 1
ATOM 776 C CA . ALA A 1 100 ? 10.378 -7.114 13.702 1.00 80.25 100 ALA A CA 1
ATOM 777 C C . ALA A 1 100 ? 10.528 -6.867 15.215 1.00 80.25 100 ALA A C 1
ATOM 779 O O . ALA A 1 100 ? 9.527 -6.774 15.923 1.00 80.25 100 ALA A O 1
ATOM 780 N N . ALA A 1 101 ? 11.763 -6.692 15.703 1.00 79.69 101 ALA A N 1
ATOM 781 C CA . ALA A 1 101 ? 12.027 -6.344 17.099 1.00 79.69 101 ALA A CA 1
ATOM 782 C C . ALA A 1 101 ? 11.527 -4.935 17.466 1.00 79.69 101 ALA A C 1
ATOM 784 O O . ALA A 1 101 ? 11.025 -4.731 18.565 1.00 79.69 101 ALA A O 1
ATOM 785 N N . ALA A 1 102 ? 11.616 -3.958 16.558 1.00 81.88 102 ALA A N 1
ATOM 786 C CA . ALA A 1 102 ? 11.058 -2.626 16.800 1.00 81.88 102 ALA A CA 1
ATOM 787 C C . ALA A 1 102 ? 9.516 -2.641 16.810 1.00 81.88 102 ALA A C 1
ATOM 789 O O . ALA A 1 102 ? 8.886 -2.030 17.673 1.00 81.88 102 ALA A O 1
ATOM 790 N N . ALA A 1 103 ? 8.902 -3.385 15.885 1.00 85.50 103 ALA A N 1
ATOM 791 C CA . ALA A 1 103 ? 7.453 -3.528 15.802 1.00 85.50 103 ALA A CA 1
ATOM 792 C C . ALA A 1 103 ? 6.867 -4.234 17.036 1.00 85.50 103 ALA A C 1
ATOM 794 O O . ALA A 1 103 ? 5.818 -3.823 17.530 1.00 85.50 103 ALA A O 1
ATOM 795 N N . SER A 1 104 ? 7.549 -5.248 17.583 1.00 87.00 104 SER A N 1
ATOM 796 C CA . SER A 1 104 ? 7.076 -5.951 18.782 1.00 87.00 104 SER A CA 1
ATOM 797 C C . SER A 1 104 ? 7.052 -5.055 20.022 1.00 87.00 104 SER A C 1
ATOM 799 O O . SER A 1 104 ? 6.125 -5.162 20.822 1.00 87.00 104 SER A O 1
ATOM 801 N N . VAL A 1 105 ? 8.001 -4.120 20.154 1.00 89.06 105 VAL A N 1
ATOM 802 C CA . VAL A 1 105 ? 8.012 -3.135 21.249 1.00 89.06 105 VAL A CA 1
ATOM 803 C C . VAL A 1 105 ? 6.825 -2.174 21.142 1.00 89.06 105 VAL A C 1
ATOM 805 O O . VAL A 1 105 ? 6.171 -1.904 22.149 1.00 89.06 105 VAL A O 1
ATOM 808 N N . LEU A 1 106 ? 6.492 -1.701 19.936 1.00 90.25 106 LEU A N 1
ATOM 809 C CA . LEU A 1 106 ? 5.326 -0.833 19.723 1.00 90.25 106 LEU A CA 1
ATOM 810 C C . LEU A 1 106 ? 4.007 -1.559 20.017 1.00 90.25 106 LEU A C 1
ATOM 812 O O . LEU A 1 106 ? 3.141 -1.008 20.696 1.00 90.25 106 LEU A O 1
ATOM 816 N N . VAL A 1 107 ? 3.871 -2.809 19.565 1.00 92.38 107 VAL A N 1
ATOM 817 C CA . VAL A 1 107 ? 2.691 -3.638 19.857 1.00 92.38 107 VAL A CA 1
ATOM 818 C C . VAL A 1 107 ? 2.578 -3.922 21.356 1.00 92.38 107 VAL A C 1
ATOM 820 O O . VAL A 1 107 ? 1.486 -3.819 21.911 1.00 92.38 107 VAL A O 1
ATOM 823 N N . ALA A 1 108 ? 3.688 -4.216 22.039 1.00 92.31 108 ALA A N 1
ATOM 824 C CA . ALA A 1 108 ? 3.695 -4.446 23.482 1.00 92.31 108 ALA A CA 1
ATOM 825 C C . ALA A 1 108 ? 3.295 -3.188 24.268 1.00 92.31 108 ALA A C 1
ATOM 827 O O . ALA A 1 108 ? 2.473 -3.273 25.181 1.00 92.31 108 ALA A O 1
ATOM 828 N N . ALA A 1 109 ? 3.812 -2.016 23.888 1.00 92.62 109 ALA A N 1
ATOM 829 C CA . ALA A 1 109 ? 3.440 -0.746 24.508 1.00 92.62 109 ALA A CA 1
ATOM 830 C C . ALA A 1 109 ? 1.954 -0.416 24.287 1.00 92.62 109 ALA A C 1
ATOM 832 O O . ALA A 1 109 ? 1.254 -0.056 25.235 1.00 92.62 109 ALA A O 1
ATOM 833 N N . GLY A 1 110 ? 1.450 -0.609 23.062 1.00 93.75 110 GLY A N 1
ATOM 834 C CA . GLY A 1 110 ? 0.032 -0.433 22.740 1.00 93.75 110 GLY A CA 1
ATOM 835 C C . GLY A 1 110 ? -0.872 -1.402 23.507 1.00 93.75 110 GLY A C 1
ATOM 836 O O . GLY A 1 110 ? -1.884 -0.987 24.068 1.00 93.75 110 GLY A O 1
ATOM 837 N N . SER A 1 111 ? -0.476 -2.674 23.608 1.00 93.69 111 SER A N 1
ATOM 838 C CA . SER A 1 111 ? -1.205 -3.688 24.377 1.00 93.69 111 SER A CA 1
ATOM 839 C C . SER A 1 111 ? -1.233 -3.364 25.867 1.00 93.69 111 SER A C 1
ATOM 841 O O . SER A 1 111 ? -2.262 -3.567 26.508 1.00 93.69 111 SER A O 1
ATOM 843 N N . LEU A 1 112 ? -0.127 -2.870 26.430 1.00 93.19 112 LEU A N 1
ATOM 844 C CA . LEU A 1 112 ? -0.064 -2.493 27.839 1.00 93.19 112 LEU A CA 1
ATOM 845 C C . LEU A 1 112 ? -0.958 -1.281 28.122 1.00 93.19 112 LEU A C 1
ATOM 847 O O . LEU A 1 112 ? -1.742 -1.310 29.067 1.00 93.19 112 LEU A O 1
ATOM 851 N N . PHE A 1 113 ? -0.891 -0.249 27.276 1.00 94.50 113 PHE A N 1
ATOM 852 C CA . PHE A 1 113 ? -1.761 0.923 27.384 1.00 94.50 113 PHE A CA 1
ATOM 853 C C . PHE A 1 113 ? -3.241 0.530 27.307 1.00 94.50 113 PHE A C 1
ATOM 855 O O . PHE A 1 113 ? -4.038 0.915 28.165 1.00 94.50 113 PHE A O 1
ATOM 862 N N . TRP A 1 114 ? -3.601 -0.299 26.325 1.00 95.25 114 TRP A N 1
ATOM 863 C CA . TRP A 1 114 ? -4.971 -0.772 26.167 1.00 95.25 114 TRP A CA 1
ATOM 864 C C . TRP A 1 114 ? -5.434 -1.630 27.350 1.00 95.25 114 TRP A C 1
ATOM 866 O O . TRP A 1 114 ? -6.551 -1.445 27.823 1.00 95.25 114 TRP A O 1
ATOM 876 N N . ALA A 1 115 ? -4.581 -2.506 27.891 1.00 93.94 115 ALA A N 1
ATOM 877 C CA . ALA A 1 115 ? -4.910 -3.322 29.059 1.00 93.94 115 ALA A CA 1
ATOM 878 C C . ALA A 1 115 ? -5.173 -2.473 30.314 1.00 93.94 115 ALA A C 1
ATOM 880 O O . ALA A 1 115 ? -6.134 -2.733 31.041 1.00 93.94 115 ALA A O 1
ATOM 881 N N . LEU A 1 116 ? -4.366 -1.433 30.553 1.00 92.06 116 LEU A N 1
ATOM 882 C CA . LEU A 1 116 ? -4.581 -0.501 31.665 1.00 92.06 116 LEU A CA 1
ATOM 883 C C . LEU A 1 116 ? -5.891 0.279 31.494 1.00 92.06 116 LEU A C 1
ATOM 885 O O . LEU A 1 116 ? -6.692 0.360 32.429 1.00 92.06 116 LEU A O 1
ATOM 889 N N . GLN A 1 117 ? -6.148 0.781 30.284 1.00 92.25 117 GLN A N 1
ATOM 890 C CA . GLN A 1 117 ? -7.371 1.512 29.953 1.00 92.25 117 GLN A CA 1
ATOM 891 C C . GLN A 1 117 ? -8.621 0.623 30.050 1.00 92.25 117 GLN A C 1
ATOM 893 O O . GLN A 1 117 ? -9.678 1.067 30.505 1.00 92.25 117 GLN A O 1
ATOM 898 N N . LEU A 1 118 ? -8.518 -0.644 29.646 1.00 90.81 118 LEU A N 1
ATOM 899 C CA . LEU A 1 118 ? -9.600 -1.619 29.743 1.00 90.81 118 LEU A CA 1
ATOM 900 C C . LEU A 1 118 ? -9.876 -1.996 31.200 1.00 90.81 118 LEU A C 1
ATOM 902 O O . LEU A 1 118 ? -11.035 -2.099 31.595 1.00 90.81 118 LEU A O 1
ATOM 906 N N . ASN A 1 119 ? -8.832 -2.154 32.017 1.00 91.94 119 ASN A N 1
ATOM 907 C CA . ASN A 1 119 ? -8.986 -2.416 33.446 1.00 91.94 119 ASN A CA 1
ATOM 908 C C . ASN A 1 119 ? -9.679 -1.246 34.166 1.00 91.94 119 ASN A C 1
ATOM 910 O O . ASN A 1 119 ? -10.568 -1.473 34.986 1.00 91.94 119 ASN A O 1
ATOM 914 N N . SER A 1 120 ? -9.328 -0.003 33.814 1.00 89.31 120 SER A N 1
ATOM 915 C CA . SER A 1 120 ? -9.992 1.194 34.344 1.00 89.31 120 SER A CA 1
ATOM 916 C C . SER A 1 120 ? -11.481 1.233 33.971 1.00 89.31 120 SER A C 1
ATOM 918 O O . SER A 1 120 ? -12.325 1.302 34.865 1.00 89.31 120 SER A O 1
ATOM 920 N N . GLN A 1 121 ? -11.828 1.056 32.693 1.00 86.81 121 GLN A N 1
ATOM 921 C CA . GLN A 1 121 ? -13.231 1.017 32.248 1.00 86.81 121 GLN A CA 1
ATOM 922 C C . GLN A 1 121 ? -14.029 -0.123 32.896 1.00 86.81 121 GLN A C 1
ATOM 924 O O . GLN A 1 121 ? -15.185 0.048 33.279 1.00 86.81 121 GLN A O 1
ATOM 929 N N . ASN A 1 122 ? -13.413 -1.295 33.071 1.00 90.00 122 ASN A N 1
ATOM 930 C CA . ASN A 1 122 ? -14.055 -2.427 33.737 1.00 90.00 122 ASN A CA 1
ATOM 931 C C . ASN A 1 122 ? -14.347 -2.112 35.216 1.00 90.00 122 ASN A C 1
ATOM 933 O O . ASN A 1 122 ? -15.372 -2.534 35.748 1.00 90.00 122 ASN A O 1
ATOM 937 N N . SER A 1 123 ? -13.489 -1.332 35.883 1.00 87.81 123 SER A N 1
ATOM 938 C CA . SER A 1 123 ? -13.736 -0.891 37.261 1.00 87.81 123 SER A CA 1
ATOM 939 C C . SER A 1 123 ? -14.942 0.052 37.375 1.00 87.81 123 SER A C 1
ATOM 941 O O . SER A 1 123 ? -15.764 -0.124 38.274 1.00 87.81 123 SER A O 1
ATOM 943 N N . GLU A 1 124 ? -15.113 0.972 36.425 1.00 89.50 124 GLU A N 1
ATOM 944 C CA . GLU A 1 124 ? -16.235 1.918 36.382 1.00 89.50 124 GLU A CA 1
ATOM 945 C C . GLU A 1 124 ? -17.562 1.230 36.029 1.00 89.50 124 GLU A C 1
ATOM 947 O O . GLU A 1 124 ? -18.588 1.464 36.675 1.00 89.50 124 GLU A O 1
ATOM 952 N N . LEU A 1 125 ? -17.535 0.294 35.074 1.00 88.31 125 LEU A N 1
ATOM 953 C CA . LEU A 1 125 ? -18.683 -0.560 34.759 1.00 88.31 125 LEU A CA 1
ATOM 954 C C . LEU A 1 125 ? -19.112 -1.396 35.970 1.00 88.31 125 LEU A C 1
ATOM 956 O O . LEU A 1 125 ? -20.303 -1.501 36.262 1.00 88.31 125 LEU A O 1
ATOM 960 N N . ARG A 1 126 ? -18.154 -1.955 36.720 1.00 90.06 126 ARG A N 1
ATOM 961 C CA . ARG A 1 126 ? -18.444 -2.684 37.966 1.00 90.06 126 ARG A CA 1
ATOM 962 C C . ARG A 1 126 ? -19.004 -1.769 39.050 1.00 90.06 126 ARG A C 1
ATOM 964 O O . ARG A 1 126 ? -19.893 -2.202 39.775 1.00 90.06 126 ARG A O 1
ATOM 971 N N . ALA A 1 127 ? -18.514 -0.536 39.169 1.00 92.00 127 ALA A N 1
ATOM 972 C CA . ALA A 1 127 ? -19.052 0.439 40.116 1.00 92.00 127 ALA A CA 1
ATOM 973 C C . ALA A 1 127 ? -20.508 0.804 39.778 1.00 92.00 127 ALA A C 1
ATOM 975 O O . ALA A 1 127 ? -21.362 0.792 40.660 1.00 92.00 127 ALA A O 1
ATOM 976 N N . SER A 1 128 ? -20.808 1.017 38.494 1.00 88.44 128 SER A N 1
ATOM 977 C CA . SER A 1 128 ? -22.170 1.281 38.008 1.00 88.44 128 SER A CA 1
ATOM 978 C C . SER A 1 128 ? -23.105 0.080 38.195 1.00 88.44 128 SER A C 1
ATOM 980 O O . SER A 1 128 ? -24.270 0.235 38.552 1.00 88.44 128 SER A O 1
ATOM 982 N N . ALA A 1 129 ? -22.602 -1.142 37.999 1.00 91.69 129 ALA A N 1
ATOM 983 C CA . ALA A 1 129 ? -23.373 -2.353 38.269 1.00 91.69 129 ALA A CA 1
ATOM 984 C C . ALA A 1 129 ? -23.671 -2.520 39.770 1.00 91.69 129 ALA A C 1
ATOM 986 O O . ALA A 1 129 ? -24.787 -2.895 40.131 1.00 91.69 129 ALA A O 1
ATOM 987 N N . ARG A 1 130 ? -22.703 -2.210 40.647 1.00 93.00 130 ARG A N 1
ATOM 988 C CA . ARG A 1 130 ? -22.897 -2.254 42.106 1.00 93.00 130 ARG A CA 1
ATOM 989 C C . ARG A 1 130 ? -23.925 -1.237 42.580 1.00 93.00 130 ARG A C 1
ATOM 991 O O . ARG A 1 130 ? -24.819 -1.627 43.316 1.00 93.00 130 ARG A O 1
ATOM 998 N N . SER A 1 131 ? -23.862 0.014 42.123 1.00 92.88 131 SER A N 1
ATOM 999 C CA . SER A 1 131 ? -24.847 1.028 42.528 1.00 92.88 131 SER A CA 1
ATOM 1000 C C . SER A 1 131 ? -26.272 0.644 42.109 1.00 92.88 131 SER A C 1
ATOM 1002 O O . SER A 1 131 ? -27.216 0.821 42.879 1.00 92.88 131 SER A O 1
ATOM 1004 N N . GLY A 1 132 ? -26.434 0.033 40.929 1.00 92.56 132 GLY A N 1
ATOM 1005 C CA . GLY A 1 132 ? -27.713 -0.531 40.494 1.00 92.56 132 GLY A CA 1
ATOM 1006 C C . GLY A 1 132 ? -28.208 -1.674 41.390 1.00 92.56 132 GLY A C 1
ATOM 1007 O O . GLY A 1 132 ? -29.390 -1.718 41.735 1.00 92.56 132 GLY A O 1
ATOM 1008 N N . GLN A 1 133 ? -27.313 -2.576 41.804 1.00 94.06 133 GLN A N 1
ATOM 1009 C CA . GLN A 1 133 ? -27.640 -3.669 42.729 1.00 94.06 133 GLN A CA 1
ATOM 1010 C C . GLN A 1 133 ? -27.988 -3.161 44.133 1.00 94.06 133 GLN A C 1
ATOM 1012 O O . GLN A 1 133 ? -28.966 -3.621 44.716 1.00 94.06 133 GLN A O 1
ATOM 1017 N N . GLU A 1 134 ? -27.240 -2.193 44.659 1.00 95.75 134 GLU A N 1
ATOM 1018 C CA . GLU A 1 134 ? -27.502 -1.563 45.958 1.00 95.75 134 GLU A CA 1
ATOM 1019 C C . GLU A 1 134 ? -28.869 -0.869 45.967 1.00 95.75 134 GLU A C 1
ATOM 1021 O O . GLU A 1 134 ? -29.658 -1.069 46.890 1.00 95.75 134 GLU A O 1
ATOM 1026 N N . ALA A 1 135 ? -29.212 -0.135 44.903 1.00 94.44 135 ALA A N 1
ATOM 1027 C CA . ALA A 1 135 ? -30.531 0.479 44.767 1.00 94.44 135 ALA A CA 1
ATOM 1028 C C . ALA A 1 135 ? -31.660 -0.571 44.752 1.00 94.44 135 ALA A C 1
ATOM 1030 O O . ALA A 1 135 ? -32.696 -0.392 45.393 1.00 94.44 135 ALA A O 1
ATOM 1031 N N . GLN A 1 136 ? -31.467 -1.700 44.062 1.00 94.50 136 GLN A N 1
ATOM 1032 C CA . GLN A 1 136 ? -32.436 -2.802 44.066 1.00 94.50 136 GLN A CA 1
ATOM 1033 C C . GLN A 1 136 ? -32.564 -3.474 45.439 1.00 94.50 136 GLN A C 1
ATOM 1035 O O . GLN A 1 136 ? -33.676 -3.827 45.844 1.00 94.50 136 GLN A O 1
ATOM 1040 N N . GLN A 1 137 ? -31.454 -3.636 46.163 1.00 95.31 137 GLN A N 1
ATOM 1041 C CA . GLN A 1 137 ? -31.461 -4.168 47.526 1.00 95.31 137 GLN A CA 1
ATOM 1042 C C . GLN A 1 137 ? -32.235 -3.245 48.465 1.00 95.31 137 GLN A C 1
ATOM 1044 O O . GLN A 1 137 ? -33.148 -3.719 49.136 1.00 95.31 137 GLN A O 1
ATOM 1049 N N . GLN A 1 138 ? -31.981 -1.934 48.420 1.00 95.50 138 GLN A N 1
ATOM 1050 C CA . GLN A 1 138 ? -32.719 -0.947 49.215 1.00 95.50 138 GLN A CA 1
ATOM 1051 C C . GLN A 1 138 ? -34.222 -0.968 48.916 1.00 95.50 138 GLN A C 1
ATOM 1053 O O . GLN A 1 138 ? -35.036 -0.929 49.834 1.00 95.50 138 GLN A O 1
ATOM 1058 N N . LEU A 1 139 ? -34.618 -1.085 47.643 1.00 95.31 139 LEU A N 1
ATOM 1059 C CA . LEU A 1 139 ? -36.034 -1.205 47.278 1.00 95.31 139 LEU A CA 1
ATOM 1060 C C . LEU A 1 139 ? -36.669 -2.492 47.812 1.00 95.31 139 LEU A C 1
ATOM 1062 O O . LEU A 1 139 ? -37.836 -2.490 48.206 1.00 95.31 139 LEU A O 1
ATOM 1066 N N . THR A 1 140 ? -35.923 -3.595 47.800 1.00 96.19 140 THR A N 1
ATOM 1067 C CA . THR A 1 140 ? -36.405 -4.888 48.297 1.00 96.19 140 THR A CA 1
ATOM 1068 C C . THR A 1 140 ? -36.542 -4.866 49.815 1.00 96.19 140 THR A C 1
ATOM 1070 O O . THR A 1 140 ? -37.570 -5.286 50.341 1.00 96.19 140 THR A O 1
ATOM 1073 N N . GLU A 1 141 ? -35.557 -4.304 50.511 1.00 96.56 141 GLU A N 1
ATOM 1074 C CA . GLU A 1 141 ? -35.573 -4.137 51.961 1.00 96.56 141 GLU A CA 1
ATOM 1075 C C . GLU A 1 141 ? -36.689 -3.184 52.405 1.00 96.56 141 GLU A C 1
ATOM 1077 O O . GLU A 1 141 ? -37.485 -3.538 53.270 1.00 96.56 141 GLU A O 1
ATOM 1082 N N . ALA A 1 142 ? -36.844 -2.030 51.751 1.00 94.81 142 ALA A N 1
ATOM 1083 C CA . ALA A 1 142 ? -37.934 -1.099 52.037 1.00 94.81 142 ALA A CA 1
ATOM 1084 C C . ALA A 1 142 ? -39.313 -1.747 51.824 1.00 94.81 142 ALA A C 1
ATOM 1086 O O . ALA A 1 142 ? -40.233 -1.545 52.617 1.00 94.81 142 ALA A O 1
ATOM 1087 N N . ARG A 1 143 ? -39.472 -2.573 50.779 1.00 95.81 143 ARG A N 1
ATOM 1088 C CA . ARG A 1 143 ? -40.702 -3.354 50.568 1.00 95.81 143 ARG A CA 1
ATOM 1089 C C . ARG A 1 143 ? -40.934 -4.375 51.679 1.00 95.81 143 ARG A C 1
ATOM 1091 O O . ARG A 1 143 ? -42.076 -4.516 52.107 1.00 95.81 143 ARG A O 1
ATOM 1098 N N . ALA A 1 144 ? -39.886 -5.058 52.139 1.00 95.50 144 ALA A N 1
ATOM 1099 C CA . ALA A 1 144 ? -39.978 -6.006 53.246 1.00 95.50 144 ALA A CA 1
ATOM 1100 C C . ALA A 1 144 ? -40.376 -5.303 54.554 1.00 95.50 144 ALA A C 1
ATOM 1102 O O . ALA A 1 144 ? -41.301 -5.753 55.222 1.00 95.50 144 ALA A O 1
ATOM 1103 N N . GLN A 1 145 ? -39.771 -4.153 54.862 1.00 95.44 145 GLN A N 1
ATOM 1104 C CA . GLN A 1 145 ? -40.123 -3.338 56.030 1.00 95.44 145 GLN A CA 1
ATOM 1105 C C . GLN A 1 145 ? -41.575 -2.842 55.968 1.00 95.44 145 GLN A C 1
ATOM 1107 O O . GLN A 1 145 ? -42.300 -2.907 56.956 1.00 95.44 145 GLN A O 1
ATOM 1112 N N . LEU A 1 146 ? -42.043 -2.389 54.799 1.00 94.06 146 LEU A N 1
ATOM 1113 C CA . LEU A 1 146 ? -43.444 -1.992 54.622 1.00 94.06 146 LEU A CA 1
ATOM 1114 C C . LEU A 1 146 ? -44.415 -3.167 54.794 1.00 94.06 146 LEU A C 1
ATOM 1116 O O . LEU A 1 146 ? -45.519 -2.971 55.304 1.00 94.06 146 LEU A O 1
ATOM 1120 N N . ALA A 1 147 ? -44.036 -4.366 54.346 1.00 93.31 147 ALA A N 1
ATOM 1121 C CA . ALA A 1 147 ? -44.837 -5.570 54.540 1.00 93.31 147 ALA A CA 1
ATOM 1122 C C . ALA A 1 147 ? -44.904 -5.964 56.023 1.00 93.31 147 ALA A C 1
ATOM 1124 O O . ALA A 1 147 ? -45.990 -6.270 56.511 1.00 93.31 147 ALA A O 1
ATOM 1125 N N . ASP A 1 148 ? -43.782 -5.878 56.739 1.00 93.88 148 ASP A N 1
ATOM 1126 C CA . ASP A 1 148 ? -43.710 -6.150 58.176 1.00 93.88 148 ASP A CA 1
ATOM 1127 C C . ASP A 1 148 ? -44.562 -5.163 58.989 1.00 93.88 148 ASP A C 1
ATOM 1129 O O . ASP A 1 148 ? -45.439 -5.575 59.746 1.00 93.88 148 ASP A O 1
ATOM 1133 N N . LEU A 1 149 ? -44.418 -3.855 58.741 1.00 90.19 149 LEU A N 1
ATOM 1134 C CA . LEU A 1 149 ? -45.231 -2.825 59.400 1.00 90.19 149 LEU A CA 1
ATOM 1135 C C . LEU A 1 149 ? -46.732 -2.996 59.132 1.00 90.19 149 LEU A C 1
ATOM 1137 O O . LEU A 1 149 ? -47.545 -2.779 60.031 1.00 90.19 149 LEU A O 1
ATOM 1141 N N . ARG A 1 150 ? -47.118 -3.390 57.910 1.00 88.88 150 ARG A N 1
ATOM 1142 C CA . ARG A 1 150 ? -48.518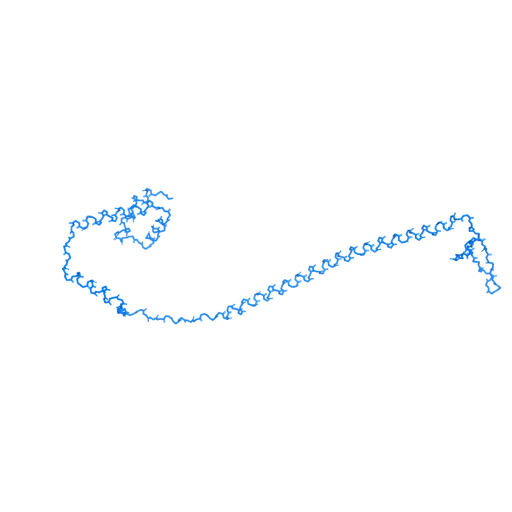 -3.728 57.604 1.00 88.88 150 ARG A CA 1
ATOM 1143 C C . ARG A 1 150 ? -48.987 -4.944 58.397 1.00 88.88 150 ARG A C 1
ATOM 1145 O O . ARG A 1 150 ? -50.072 -4.883 58.960 1.00 88.88 150 ARG A O 1
ATOM 1152 N N . GLY A 1 151 ? -48.169 -5.993 58.495 1.00 85.31 151 GLY A N 1
ATOM 1153 C CA . GLY A 1 151 ? -48.481 -7.177 59.298 1.00 85.31 151 GLY A CA 1
ATOM 1154 C C . GLY A 1 151 ? -48.674 -6.848 60.780 1.00 85.31 151 GLY A C 1
ATOM 1155 O O . GLY A 1 151 ? -49.660 -7.272 61.381 1.00 85.31 151 GLY A O 1
ATOM 1156 N N . GLN A 1 152 ? -47.793 -6.022 61.352 1.00 83.50 152 GLN A N 1
ATOM 1157 C CA . GLN A 1 152 ? -47.928 -5.540 62.730 1.00 83.50 152 GLN A CA 1
ATOM 1158 C C . GLN A 1 152 ? -49.200 -4.694 62.917 1.00 83.50 152 GLN A C 1
ATOM 1160 O O . GLN A 1 152 ? -49.933 -4.877 63.889 1.00 83.50 152 GLN A O 1
ATOM 1165 N N . ALA A 1 153 ? -49.503 -3.795 61.974 1.00 82.12 153 ALA A N 1
ATOM 1166 C CA . ALA A 1 153 ? -50.716 -2.980 62.020 1.00 82.12 153 ALA A CA 1
ATOM 1167 C C . ALA A 1 153 ? -51.999 -3.824 61.908 1.00 82.12 153 ALA A C 1
ATOM 1169 O O . ALA A 1 153 ? -52.966 -3.548 62.616 1.00 82.12 153 ALA A O 1
ATOM 1170 N N . ASP A 1 154 ? -52.010 -4.862 61.068 1.00 80.69 154 ASP A N 1
ATOM 1171 C CA . ASP A 1 154 ? -53.140 -5.787 60.931 1.00 80.69 154 ASP A CA 1
ATOM 1172 C C . ASP A 1 154 ? -53.334 -6.643 62.194 1.00 80.69 154 ASP A C 1
ATOM 1174 O O . ASP A 1 154 ? -54.473 -6.839 62.626 1.00 80.69 154 ASP A O 1
ATOM 1178 N N . ALA A 1 155 ? -52.248 -7.074 62.848 1.00 71.19 155 ALA A N 1
ATOM 1179 C CA . ALA A 1 155 ? -52.309 -7.769 64.137 1.00 71.19 155 ALA A CA 1
ATOM 1180 C C . ALA A 1 155 ? -52.917 -6.884 65.241 1.00 71.19 155 ALA A C 1
ATOM 1182 O O . ALA A 1 155 ? -53.795 -7.331 65.976 1.00 71.19 155 ALA A O 1
ATOM 1183 N N . LEU A 1 156 ? -52.523 -5.606 65.312 1.00 68.75 156 LEU A N 1
ATOM 1184 C CA . LEU A 1 156 ? -53.096 -4.635 66.257 1.00 68.75 156 LEU A CA 1
ATOM 1185 C C . LEU A 1 156 ? -54.557 -4.272 65.941 1.00 68.75 156 LEU A C 1
ATOM 1187 O O . LEU A 1 156 ? -55.307 -3.885 66.837 1.00 68.75 156 LEU A O 1
ATOM 1191 N N . ARG A 1 157 ? -54.972 -4.376 64.674 1.00 65.94 157 ARG A N 1
ATOM 1192 C CA . ARG A 1 157 ? -56.335 -4.061 64.217 1.00 65.94 157 ARG A CA 1
ATOM 1193 C C . ARG A 1 157 ? -57.294 -5.252 64.320 1.00 65.94 157 ARG A C 1
ATOM 1195 O O . ARG A 1 157 ? -58.498 -5.063 64.140 1.00 65.94 157 ARG A O 1
ATOM 1202 N N . ASN A 1 158 ? -56.793 -6.455 64.614 1.00 63.50 158 ASN A N 1
ATOM 1203 C CA . ASN A 1 158 ? -57.600 -7.659 64.780 1.00 63.50 158 ASN A CA 1
ATOM 1204 C C . ASN A 1 158 ? -58.433 -7.588 66.086 1.00 63.50 158 ASN A C 1
ATOM 1206 O O . ASN A 1 158 ? -57.862 -7.583 67.178 1.00 63.50 158 ASN A O 1
ATOM 1210 N N . PRO A 1 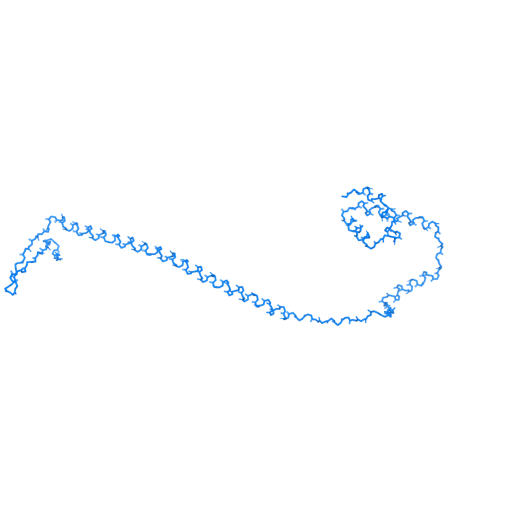159 ? -59.781 -7.580 66.021 1.00 61.78 159 PRO A N 1
ATOM 1211 C CA . PRO A 1 159 ? -60.652 -7.462 67.199 1.00 61.78 159 PRO A CA 1
ATOM 1212 C C . PRO A 1 159 ? -60.590 -8.644 68.189 1.00 61.78 159 PRO A C 1
ATOM 1214 O O . PRO A 1 159 ? -61.252 -8.602 69.225 1.00 61.78 159 PRO A O 1
ATOM 1217 N N . ALA A 1 160 ? -59.855 -9.715 67.865 1.00 54.53 160 ALA A N 1
ATOM 1218 C CA . ALA A 1 160 ? -59.722 -10.926 68.680 1.00 54.53 160 ALA A CA 1
ATOM 1219 C C . ALA A 1 160 ? -58.545 -10.906 69.681 1.00 54.5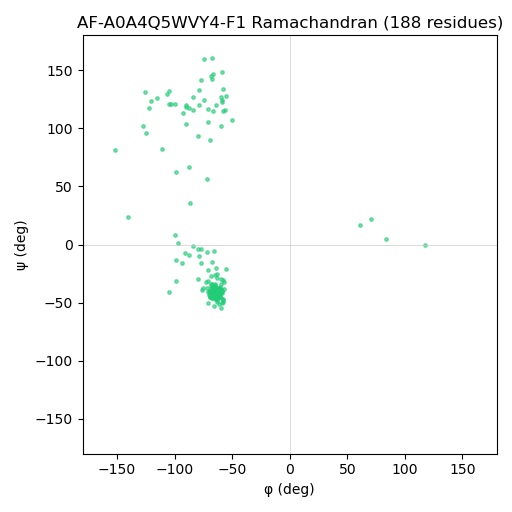3 160 ALA A C 1
ATOM 1221 O O . ALA A 1 160 ? -58.454 -11.802 70.526 1.00 54.53 160 ALA A O 1
ATOM 1222 N N . VAL A 1 161 ? -57.666 -9.896 69.629 1.00 56.94 161 VAL A N 1
ATOM 1223 C CA . VAL A 1 161 ? -56.513 -9.774 70.538 1.00 56.94 161 VAL A CA 1
ATOM 1224 C C . VAL A 1 161 ? -56.969 -9.228 71.894 1.00 56.94 161 VAL A C 1
ATOM 1226 O O . VAL A 1 161 ? -57.518 -8.129 71.984 1.00 56.94 161 VAL A O 1
ATOM 1229 N N . LYS A 1 162 ? -56.746 -9.988 72.974 1.00 55.34 162 LYS A N 1
ATOM 1230 C CA . LYS A 1 162 ? -57.075 -9.570 74.348 1.00 55.34 162 LYS A CA 1
ATOM 1231 C C . LYS A 1 162 ? -55.793 -9.223 75.101 1.00 55.34 162 LYS A C 1
ATOM 1233 O O . LYS A 1 162 ? -54.847 -10.004 75.124 1.00 55.34 162 LYS A O 1
ATOM 1238 N N . MET A 1 163 ? -55.774 -8.050 75.730 1.00 55.06 163 MET A N 1
ATOM 1239 C CA . MET A 1 163 ? -54.648 -7.581 76.541 1.00 55.06 163 MET A CA 1
ATOM 1240 C C . MET A 1 163 ? -54.743 -8.156 77.956 1.00 55.06 163 MET A C 1
ATOM 1242 O O . MET A 1 163 ? -55.769 -7.987 78.617 1.00 55.06 163 MET A O 1
ATOM 1246 N N . ALA A 1 164 ? -53.676 -8.800 78.434 1.00 56.53 164 ALA A N 1
ATOM 1247 C CA . ALA A 1 164 ? -53.568 -9.263 79.816 1.00 56.53 164 ALA A CA 1
ATOM 1248 C C . ALA A 1 164 ? -52.325 -8.647 80.476 1.00 56.53 164 ALA A C 1
ATOM 1250 O O . ALA A 1 164 ? -51.196 -8.870 80.040 1.00 56.53 164 ALA A O 1
ATOM 1251 N N . ALA A 1 165 ? -52.538 -7.853 81.528 1.00 56.53 165 ALA A N 1
ATOM 1252 C CA . ALA A 1 165 ? -51.463 -7.263 82.319 1.00 56.53 165 ALA A CA 1
ATOM 1253 C C . ALA A 1 165 ? -50.985 -8.276 83.368 1.00 56.53 165 ALA A C 1
ATOM 1255 O O . ALA A 1 165 ? -51.746 -8.647 84.266 1.00 56.53 165 ALA A O 1
ATOM 1256 N N . LEU A 1 166 ? -49.734 -8.726 83.263 1.00 62.22 166 LEU A N 1
ATOM 1257 C CA . LEU A 1 166 ? -49.122 -9.593 84.268 1.00 62.22 166 LEU A CA 1
ATOM 1258 C C . LEU A 1 166 ? -48.433 -8.717 85.318 1.00 62.22 166 LEU A C 1
ATOM 1260 O O . LEU A 1 166 ? -47.526 -7.945 85.006 1.00 62.22 166 LEU A O 1
ATOM 1264 N N . GLN A 1 167 ? -48.897 -8.813 86.564 1.00 55.84 167 GLN A N 1
ATOM 1265 C CA . GLN A 1 167 ? -48.315 -8.074 87.683 1.00 55.84 167 GLN A CA 1
ATOM 1266 C C . GLN A 1 167 ? -47.002 -8.724 88.139 1.00 55.84 167 GLN A C 1
ATOM 1268 O O . GLN A 1 167 ? -46.880 -9.950 88.153 1.00 55.84 167 GLN A O 1
ATOM 1273 N N . GLY A 1 168 ? -46.022 -7.893 88.499 1.00 52.12 168 GLY A N 1
ATOM 1274 C CA . GLY A 1 168 ? -44.676 -8.323 88.866 1.00 52.12 168 GLY A CA 1
ATOM 1275 C C . GLY A 1 168 ? -44.624 -9.295 90.049 1.00 52.12 168 GLY A C 1
ATOM 1276 O O . GLY A 1 168 ? -45.432 -9.254 90.976 1.00 52.12 168 GLY A O 1
ATOM 1277 N N . THR A 1 169 ? -43.629 -10.180 90.023 1.00 62.34 169 THR A N 1
ATOM 1278 C CA . THR A 1 169 ? -43.311 -11.105 91.120 1.00 62.34 169 THR A CA 1
ATOM 1279 C C . THR A 1 169 ? -42.630 -10.389 92.301 1.00 62.34 169 THR A C 1
ATOM 1281 O O . THR A 1 169 ? -42.001 -9.350 92.092 1.00 62.34 169 THR A O 1
ATOM 1284 N N . PRO A 1 170 ? -42.642 -10.958 93.526 1.00 55.19 170 PRO A N 1
ATOM 1285 C CA . PRO A 1 170 ? -42.135 -10.308 94.748 1.00 55.19 170 PRO A CA 1
ATOM 1286 C C . PRO A 1 170 ? -40.676 -9.819 94.699 1.00 55.19 170 PRO A C 1
ATOM 1288 O O . PRO A 1 170 ? -40.296 -8.951 95.478 1.00 55.19 170 PRO A O 1
ATOM 1291 N N . ALA A 1 171 ? -39.859 -10.359 93.789 1.00 53.03 171 ALA A N 1
ATOM 1292 C CA . ALA A 1 171 ? -38.467 -9.961 93.579 1.00 53.03 171 ALA A CA 1
ATOM 1293 C C . ALA A 1 171 ? -38.295 -8.642 92.789 1.00 53.03 171 ALA A C 1
ATOM 1295 O O . ALA A 1 171 ? -37.210 -8.067 92.807 1.00 53.03 171 ALA A O 1
ATOM 1296 N N . ALA A 1 172 ? -39.336 -8.151 92.104 1.00 49.31 172 ALA A N 1
ATOM 1297 C CA . ALA A 1 172 ? -39.307 -6.901 91.337 1.00 49.31 172 ALA A CA 1
ATOM 1298 C C . ALA A 1 172 ? -40.717 -6.264 91.266 1.00 49.31 172 ALA A C 1
ATOM 1300 O O . ALA A 1 172 ? -41.411 -6.402 90.255 1.00 49.31 172 ALA A O 1
ATOM 1301 N N . PRO A 1 173 ? -41.155 -5.541 92.317 1.00 57.66 173 PRO A N 1
ATOM 1302 C CA . PRO A 1 173 ? -42.536 -5.054 92.460 1.00 57.66 173 PRO A CA 1
ATOM 1303 C C . PRO A 1 173 ? -42.962 -3.975 91.450 1.00 57.66 173 PRO A C 1
ATOM 1305 O O . PRO A 1 173 ? -44.146 -3.682 91.331 1.00 57.66 173 PRO A O 1
ATOM 1308 N N . GLY A 1 174 ? -42.007 -3.352 90.752 1.00 55.38 174 GLY A N 1
ATOM 1309 C CA . GLY A 1 174 ? -42.257 -2.285 89.774 1.00 55.38 174 GLY A CA 1
ATOM 1310 C C . GLY A 1 174 ? -42.318 -2.750 88.316 1.00 55.38 174 GLY A C 1
ATOM 1311 O O . GLY A 1 174 ? -42.460 -1.916 87.428 1.00 55.38 174 GLY A O 1
ATOM 1312 N N . SER A 1 175 ? -42.171 -4.050 88.049 1.00 50.44 175 SER A N 1
ATOM 1313 C CA . SER A 1 175 ? -42.191 -4.595 86.689 1.00 50.44 175 SER A CA 1
ATOM 1314 C C . SER A 1 175 ? -43.624 -4.917 86.262 1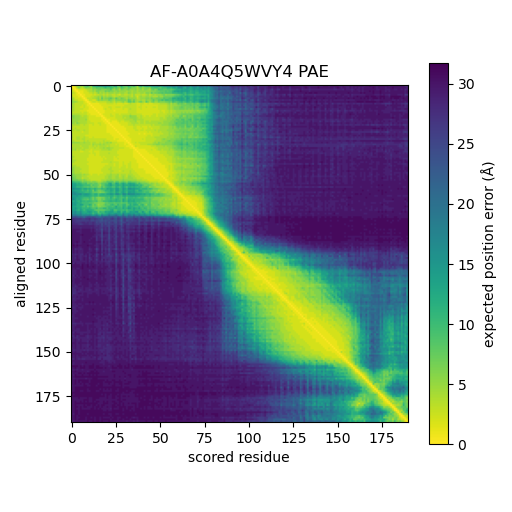.00 50.44 175 SER A C 1
ATOM 1316 O O . SER A 1 175 ? -44.283 -5.756 86.877 1.00 50.44 175 SER A O 1
ATOM 1318 N N . GLN A 1 176 ? -44.108 -4.246 85.216 1.00 57.62 176 GLN A N 1
ATOM 1319 C CA . GLN A 1 176 ? -45.369 -4.558 84.542 1.00 57.62 176 GLN A CA 1
ATOM 1320 C C . GLN A 1 176 ? -45.056 -4.879 83.082 1.00 57.62 176 GLN A C 1
ATOM 1322 O O . GLN A 1 176 ? -44.449 -4.065 82.388 1.00 57.62 176 GLN A O 1
ATOM 1327 N N . VAL A 1 177 ? -45.465 -6.062 82.622 1.00 59.25 177 VAL A N 1
ATOM 1328 C CA . VAL A 1 177 ? -45.348 -6.467 81.216 1.00 59.25 177 VAL A CA 1
ATOM 1329 C C . VAL A 1 177 ? -46.755 -6.649 80.659 1.00 59.25 177 VAL A C 1
ATOM 1331 O O . VAL A 1 177 ? -47.580 -7.367 81.230 1.00 59.25 177 VAL A O 1
ATOM 1334 N N . MET A 1 178 ? -47.029 -5.963 79.552 1.00 55.78 178 MET A N 1
ATOM 1335 C CA . MET A 1 178 ? -48.286 -6.063 78.818 1.00 55.78 178 MET A CA 1
ATOM 1336 C C . MET A 1 178 ? -48.118 -7.115 77.729 1.00 55.78 178 MET A C 1
ATOM 1338 O O . MET A 1 178 ? -47.337 -6.908 76.808 1.00 55.78 178 MET A O 1
ATOM 1342 N N . VAL A 1 179 ? -48.828 -8.238 77.842 1.00 60.31 179 VAL A N 1
ATOM 1343 C CA . VAL A 1 179 ? -48.773 -9.317 76.846 1.00 60.31 179 VAL A CA 1
ATOM 1344 C C . VAL A 1 179 ? -50.051 -9.293 76.012 1.00 60.31 179 VAL A C 1
ATOM 1346 O O . VAL A 1 179 ? -51.162 -9.209 76.553 1.00 60.31 179 VAL A O 1
ATOM 1349 N N . PHE A 1 180 ? -49.892 -9.366 74.691 1.00 61.62 180 PHE A N 1
ATOM 1350 C CA . PHE A 1 180 ? -50.986 -9.458 73.730 1.00 61.62 180 PHE A CA 1
ATOM 1351 C C . PHE A 1 180 ? -51.146 -10.927 73.313 1.00 61.62 180 PHE A C 1
ATOM 1353 O O . PHE A 1 180 ? -50.207 -11.550 72.818 1.00 61.62 180 PHE A O 1
ATOM 1360 N N . TRP A 1 181 ? -52.327 -11.503 73.546 1.00 59.50 181 TRP A N 1
ATOM 1361 C CA . TRP A 1 181 ? -52.625 -12.908 73.239 1.00 59.50 181 TRP A CA 1
ATOM 1362 C C . TRP A 1 181 ? -53.874 -12.997 72.354 1.00 59.50 181 TRP A C 1
ATOM 1364 O O . TRP A 1 181 ? -54.912 -12.398 72.664 1.00 59.50 181 TRP A O 1
ATOM 1374 N N . ASP A 1 182 ? -53.784 -13.762 71.263 1.00 56.56 182 ASP A N 1
ATOM 1375 C CA . ASP A 1 182 ? -54.928 -14.125 70.419 1.00 56.56 182 ASP A CA 1
ATOM 1376 C C . ASP A 1 182 ? -55.555 -15.436 70.930 1.00 56.56 182 ASP A C 1
ATOM 1378 O O . ASP A 1 182 ? -54.918 -16.492 70.964 1.00 56.56 182 ASP A O 1
ATOM 1382 N N . SER A 1 183 ? -56.835 -15.397 71.322 1.00 54.28 183 SER A N 1
ATOM 1383 C CA . SER A 1 183 ? -57.545 -16.577 71.844 1.00 54.28 183 SER A CA 1
ATOM 1384 C C . SER A 1 183 ? -57.887 -17.645 70.798 1.00 54.28 183 SER A C 1
ATOM 1386 O O . SER A 1 183 ? -58.370 -18.715 71.174 1.00 54.28 183 SER A O 1
ATOM 1388 N N . THR A 1 184 ? -57.648 -17.372 69.516 1.00 52.78 184 THR A N 1
ATOM 1389 C CA . THR A 1 184 ? -58.039 -18.233 68.391 1.00 52.78 184 THR A CA 1
ATOM 1390 C C . THR A 1 184 ? -56.842 -18.980 67.802 1.00 52.78 184 THR A C 1
ATOM 1392 O O . THR A 1 184 ? -56.971 -20.174 67.535 1.00 52.78 184 THR A O 1
ATOM 1395 N N . SER A 1 185 ? -55.677 -18.330 67.653 1.00 57.00 185 SER A N 1
ATOM 1396 C CA . SER A 1 185 ? -54.457 -18.976 67.121 1.00 57.00 185 SER A CA 1
ATOM 1397 C C . SER A 1 185 ? -53.459 -19.443 68.191 1.00 57.00 185 SER A C 1
ATOM 1399 O O . SER A 1 185 ? -52.600 -20.262 67.881 1.00 57.00 185 SER A O 1
ATOM 1401 N N . ARG A 1 186 ? -53.605 -19.010 69.458 1.00 56.44 186 ARG A N 1
ATOM 1402 C CA . ARG A 1 186 ? -52.652 -19.259 70.568 1.00 56.44 186 ARG A CA 1
ATOM 1403 C C . ARG A 1 186 ? -51.243 -18.692 70.341 1.00 56.44 186 ARG A C 1
ATOM 1405 O O . ARG A 1 186 ? -50.325 -19.073 71.068 1.00 56.44 186 ARG A O 1
ATOM 1412 N N . ASP A 1 187 ? -51.071 -17.779 69.392 1.00 52.47 187 ASP A N 1
ATOM 1413 C CA . ASP A 1 187 ? -49.803 -17.078 69.214 1.00 52.47 187 ASP A CA 1
ATOM 1414 C C . ASP A 1 187 ? -49.661 -15.954 70.250 1.00 52.47 187 ASP A C 1
ATOM 1416 O O . ASP A 1 187 ? -50.594 -15.188 70.520 1.00 52.47 187 ASP A O 1
ATOM 1420 N N . VAL A 1 188 ? -48.483 -15.899 70.874 1.00 55.91 188 VAL A N 1
ATOM 1421 C CA . VAL A 1 188 ? -48.122 -14.913 71.898 1.00 55.91 188 VAL A CA 1
ATOM 1422 C C . VAL A 1 188 ? -47.212 -13.878 71.262 1.00 55.91 188 VAL A C 1
ATOM 1424 O O . VAL A 1 188 ? -46.122 -14.216 70.799 1.00 55.91 188 VAL A O 1
ATOM 1427 N N . TYR A 1 189 ? -47.642 -12.621 71.293 1.00 57.66 189 TYR A N 1
ATOM 1428 C CA . TYR A 1 189 ? -46.837 -11.488 70.856 1.00 57.66 189 TYR A CA 1
ATOM 1429 C C . TYR A 1 189 ? -46.346 -10.737 72.105 1.00 57.66 189 TYR A C 1
ATOM 1431 O O . TYR A 1 189 ? -47.153 -10.322 72.945 1.00 57.66 189 TYR A O 1
ATOM 1439 N N . MET A 1 190 ? -45.019 -10.637 72.252 1.00 52.16 190 MET A N 1
ATOM 1440 C CA . MET A 1 190 ? -44.328 -9.852 73.289 1.00 52.16 190 MET A CA 1
ATOM 1441 C C . MET A 1 190 ? -43.759 -8.570 72.701 1.00 52.16 190 MET A C 1
ATOM 1443 O O . MET A 1 190 ? -43.248 -8.639 71.561 1.00 52.16 190 MET A O 1
#

pLDDT: mean 79.4, std 15.21, range [49.31, 96.56]

Radius of gyration: 53.68 Å; Cα contacts (8 Å, |Δi|>4): 77; chains: 1; bounding box: 96×46×144 Å

Secondary structure (DSSP, 8-state):
--HHHHHTTTHHHHHHTT-S-HHHHHHHHHHHHH-HHHHHHHHHHHHHHHHHHHHTPPPPPHHHHHHHHHHHHHTTS-----TT-----------HHHHHHHHHHHHHHHHHHHHHHHHHHHHHHHHHHHHHHHHHHHHHHHHHHHHHHHHHHHHHH-TTEEEEEEEPPTT-TT-EEEEEEETTT--EE-

Mean predicted aligned error: 20.61 Å

Solvent-accessible surface area (backbone atoms only — not comparable to full-atom values): 11368 Å² total; per-residue (Å²): 134,62,65,68,60,52,65,71,65,51,54,57,62,28,46,77,71,66,70,47,51,78,65,58,48,53,51,50,56,55,45,35,77,74,36,62,70,54,43,53,52,43,54,52,49,51,52,52,51,48,55,54,52,58,73,74,52,75,82,76,62,74,66,54,56,57,50,50,54,51,45,63,73,59,48,86,58,73,79,85,82,64,90,86,77,82,73,76,70,83,79,70,78,78,62,64,65,62,56,52,55,54,50,50,53,54,52,50,54,52,51,50,53,49,50,55,53,49,53,52,53,52,51,52,53,50,51,55,53,46,54,55,50,52,54,52,48,52,54,52,51,53,50,49,52,52,50,50,53,48,52,54,51,51,59,74,66,41,91,66,57,46,80,48,77,47,77,43,54,94,93,44,78,85,47,73,52,76,37,44,37,33,86,84,80,72,54,76,50,125

Sequence (190 aa):
MNVKEYISSGIIESYVLGLASDEERREFETYCGQYPELAEARDRFELALEAQLLADAPAPPAALRARVEAAMLAGRSLPADGDGLHREAPVRPLNPWKWAAAASVLVAAGSLFWALQLNSQNSELRASARSGQEAQQQLTEARAQLADLRGQADALRNPAVKMAALQGTPAAPGSQVMVFWDSTSRDVYM

Nearest PDB structures (foldseek):
  8z6g-assembly3_E  TM=6.366E-01  e=3.953E-01  Pseudomonas aeruginosa

Foldseek 3Di:
DPVVVVLVPCLLVCQLVVNDDPVSVVVLVVVCVVDVVSVVSNVVVNVVVCVVCVVVDDDDDPVVVVVVVVCVVVVVPDDPPPPDPPPPPPPDPDPCVVVVVVVVVVVVVVVVVVVVVVVVVVVVVVVVVVVVVVVVVVVVVVVVVVVVVVVVVVLVVDPQWDWDWDQDDPVCRPDIDIWIAGPPPRDTDD